Protein AF-A0A1H3GXR2-F1 (afdb_monomer)

pLDDT: mean 81.29, std 20.18, range [35.03, 98.38]

Nearest PDB structures (foldseek):
  6ww7-assembly1_B  TM=4.818E-01  e=8.232E+00  Homo sapiens
  8j0o-assembly1_B  TM=3.721E-01  e=6.915E+00  Homo sapiens
  3txn-assembly1_A  TM=3.516E-01  e=7.329E+00  Drosophila melanogaster
  7rbt-assembly1_R  TM=2.303E-01  e=3.868E+00  Homo sapiens

Organism: NCBI:txid44576

Structure (mmCIF, N/CA/C/O backbone):
data_AF-A0A1H3GXR2-F1
#
_entry.id   AF-A0A1H3GXR2-F1
#
loop_
_atom_site.group_PDB
_atom_site.id
_atom_site.type_symbol
_atom_site.label_atom_id
_atom_site.label_alt_id
_atom_site.label_comp_id
_atom_site.label_asym_id
_atom_site.label_entity_id
_atom_site.label_seq_id
_atom_site.pdbx_PDB_ins_code
_atom_site.Cartn_x
_atom_site.Cartn_y
_atom_site.Cartn_z
_atom_site.occupancy
_atom_site.B_iso_or_equiv
_atom_site.auth_seq_id
_atom_site.auth_comp_id
_atom_site.auth_asym_id
_atom_site.auth_atom_id
_atom_site.pdbx_PDB_model_num
ATOM 1 N N . MET A 1 1 ? -58.293 -27.330 5.093 1.00 52.50 1 MET A N 1
ATOM 2 C CA . MET A 1 1 ? -56.870 -27.047 5.405 1.00 52.50 1 MET A CA 1
ATOM 3 C C . MET A 1 1 ? -56.759 -26.038 6.554 1.00 52.50 1 MET A C 1
ATOM 5 O O . MET A 1 1 ? -56.389 -24.897 6.327 1.00 52.50 1 MET A O 1
ATOM 9 N N . LYS A 1 2 ? -57.129 -26.419 7.786 1.00 52.94 2 LYS A N 1
ATOM 10 C CA . LYS A 1 2 ? -57.101 -25.525 8.970 1.00 52.94 2 LYS A CA 1
ATOM 11 C C . LYS A 1 2 ? -56.504 -26.182 10.230 1.00 52.94 2 LYS A C 1
ATOM 13 O O . LYS A 1 2 ? -56.631 -25.644 11.318 1.00 52.94 2 LYS A O 1
ATOM 18 N N . THR A 1 3 ? -55.831 -27.324 10.092 1.00 55.47 3 THR A N 1
ATOM 19 C CA . THR A 1 3 ? -55.345 -28.133 11.227 1.00 55.47 3 THR A CA 1
ATOM 20 C C . THR A 1 3 ? -53.823 -28.119 11.424 1.00 55.47 3 THR A C 1
ATOM 22 O O . THR A 1 3 ? -53.361 -28.584 12.456 1.00 55.47 3 THR A O 1
ATOM 25 N N . ASN A 1 4 ? -53.039 -27.518 10.517 1.00 58.66 4 ASN A N 1
ATOM 26 C CA . ASN A 1 4 ? -51.567 -27.500 10.620 1.00 58.66 4 ASN A CA 1
ATOM 27 C C . ASN A 1 4 ? -50.973 -26.264 11.322 1.00 58.66 4 ASN A C 1
ATOM 29 O O . ASN A 1 4 ? -49.814 -26.299 11.716 1.00 58.66 4 ASN A O 1
ATOM 33 N N . TYR A 1 5 ? -51.744 -25.192 11.532 1.00 58.22 5 TYR A N 1
ATOM 34 C CA . TYR A 1 5 ? -51.247 -23.998 12.236 1.00 58.22 5 TYR A CA 1
ATOM 35 C C . TYR A 1 5 ? -51.294 -24.128 13.764 1.00 58.22 5 TYR A C 1
ATOM 37 O O . TYR A 1 5 ? -50.493 -23.506 14.452 1.00 58.22 5 TYR A O 1
ATOM 45 N N . LEU A 1 6 ? -52.185 -24.970 14.300 1.00 55.25 6 LEU A N 1
ATOM 46 C CA . LEU A 1 6 ? -52.323 -25.178 15.746 1.00 55.25 6 LEU A CA 1
ATOM 47 C C . LEU A 1 6 ? -51.1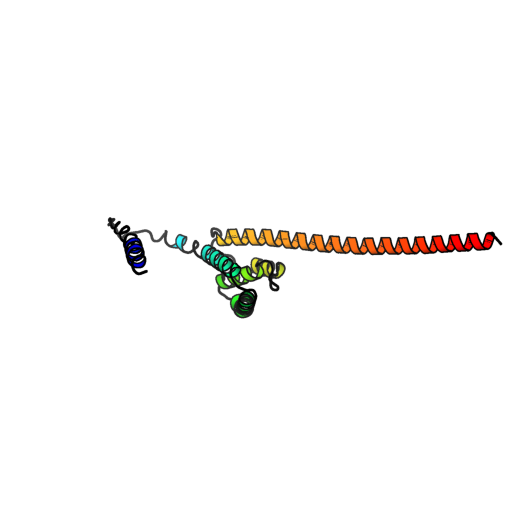64 -26.013 16.321 1.00 55.25 6 LEU A C 1
ATOM 49 O O . LEU A 1 6 ? -50.718 -25.773 17.438 1.00 55.25 6 LEU A O 1
ATOM 53 N N . LEU A 1 7 ? -50.637 -26.952 15.527 1.00 55.19 7 LEU A N 1
ATOM 54 C CA . LEU A 1 7 ? -49.514 -27.810 15.911 1.00 55.19 7 LEU A CA 1
ATOM 55 C C . LEU A 1 7 ? -48.171 -27.054 15.876 1.00 55.19 7 LEU A C 1
ATOM 57 O O . LEU A 1 7 ? -47.299 -27.311 16.700 1.00 55.19 7 LEU A O 1
ATOM 61 N N . LEU A 1 8 ? -48.035 -26.074 14.973 1.00 55.91 8 LEU A N 1
ATOM 62 C CA . LEU A 1 8 ? -46.845 -25.221 14.865 1.00 55.91 8 LEU A CA 1
ATOM 63 C C . LEU A 1 8 ? -46.776 -24.166 15.988 1.00 55.91 8 LEU A C 1
ATOM 65 O O . LEU A 1 8 ? -45.692 -23.837 16.460 1.00 55.91 8 LEU A O 1
ATOM 69 N N . LEU A 1 9 ? -47.932 -23.680 16.458 1.00 55.75 9 LEU A N 1
ATOM 70 C CA . LEU A 1 9 ? -48.036 -22.731 17.578 1.00 55.75 9 LEU A CA 1
ATOM 71 C C . LEU A 1 9 ? -47.698 -23.382 18.932 1.00 55.75 9 LEU A C 1
ATOM 73 O O . LEU A 1 9 ? -47.107 -22.738 19.794 1.00 55.75 9 LEU A O 1
ATOM 77 N N . LEU A 1 10 ? -48.012 -24.671 19.096 1.00 54.88 10 LEU A N 1
ATOM 78 C CA . LEU A 1 10 ? -47.675 -25.452 20.293 1.00 54.88 10 LEU A CA 1
ATOM 79 C C . LEU A 1 10 ? -46.177 -25.788 20.389 1.00 54.88 10 LEU A C 1
ATOM 81 O O . LEU A 1 10 ? -45.640 -25.827 21.491 1.00 54.88 10 LEU A O 1
ATOM 85 N N . LEU A 1 11 ? -45.493 -25.959 19.253 1.00 55.22 11 LEU A N 1
ATOM 86 C CA . LEU A 1 11 ? -44.053 -26.252 19.193 1.00 55.22 11 LEU A CA 1
ATOM 87 C C . LEU A 1 11 ? -43.174 -25.012 19.450 1.00 55.22 11 LEU A C 1
ATOM 89 O O . LEU A 1 11 ? -42.053 -25.142 19.935 1.00 55.22 11 LEU A O 1
ATOM 93 N N . GLY A 1 12 ? -43.693 -23.808 19.179 1.00 56.12 12 GLY A N 1
ATOM 94 C CA . GLY A 1 12 ? -43.022 -22.539 19.492 1.00 56.12 12 GLY A CA 1
ATOM 95 C C . GLY A 1 12 ? -43.132 -22.110 20.960 1.00 56.12 12 GLY A C 1
ATOM 96 O O . GLY A 1 12 ? -42.292 -21.352 21.438 1.00 56.12 12 GLY A O 1
ATOM 97 N N . LEU A 1 13 ? -44.131 -22.608 21.699 1.00 51.84 13 LEU A N 1
ATOM 98 C CA . LEU A 1 13 ? -44.396 -22.179 23.078 1.00 51.84 13 LEU A CA 1
ATOM 99 C C . LEU A 1 13 ? -43.638 -22.998 24.142 1.00 51.84 13 LEU A C 1
ATOM 101 O O . LEU A 1 13 ? -43.545 -22.578 25.292 1.00 51.84 13 LEU A O 1
ATOM 105 N N . THR A 1 14 ? -43.063 -24.148 23.776 1.00 54.19 14 THR A N 1
ATOM 106 C CA . THR A 1 14 ? -42.334 -25.034 24.704 1.00 54.19 14 THR A CA 1
ATOM 107 C C . THR A 1 14 ? -40.822 -24.790 24.761 1.00 54.19 14 THR A C 1
ATOM 109 O O . THR A 1 14 ? -40.154 -25.390 25.596 1.00 54.19 14 THR A O 1
ATOM 112 N N . PHE A 1 15 ? -40.261 -23.903 23.929 1.00 48.81 15 PHE A N 1
ATOM 113 C CA . PHE A 1 15 ? -38.820 -23.593 23.940 1.00 48.81 15 PHE A CA 1
ATOM 114 C C . PHE A 1 15 ? -38.444 -22.408 24.859 1.00 48.81 15 PHE A C 1
ATOM 116 O O . PHE A 1 15 ? -37.269 -22.101 25.019 1.00 48.81 15 PHE A O 1
ATOM 123 N N . PHE A 1 16 ? -39.419 -21.753 25.506 1.00 51.81 16 PHE A N 1
ATOM 124 C CA . PHE A 1 16 ? -39.206 -20.510 26.269 1.00 51.81 16 PHE A CA 1
ATOM 125 C C . PHE A 1 16 ? -39.188 -20.667 27.808 1.00 51.81 16 PHE A C 1
ATOM 127 O O . PHE A 1 16 ? -39.247 -19.667 28.516 1.00 51.81 16 PHE A O 1
ATOM 134 N N . ILE A 1 17 ? -39.115 -21.889 28.363 1.00 55.25 17 ILE A N 1
ATOM 135 C CA . ILE A 1 17 ? -39.257 -22.129 29.827 1.00 55.25 17 ILE A CA 1
ATOM 136 C C . ILE A 1 17 ? -37.995 -22.733 30.481 1.00 55.25 17 ILE A C 1
ATOM 138 O O . ILE A 1 17 ? -38.047 -23.290 31.570 1.00 55.25 17 ILE A O 1
ATOM 142 N N . LEU A 1 18 ? -36.813 -22.610 29.879 1.00 53.84 18 LEU A N 1
ATOM 143 C CA . LEU A 1 18 ? -35.580 -23.097 30.513 1.00 53.84 18 LEU A CA 1
ATOM 144 C C . LEU A 1 18 ? -34.457 -22.074 30.415 1.00 53.84 18 LEU A C 1
ATOM 146 O O . LEU A 1 18 ? -33.547 -22.269 29.629 1.00 53.84 18 LEU A O 1
ATOM 150 N N . LEU A 1 19 ? -34.521 -21.000 31.211 1.00 55.75 19 LEU A N 1
ATOM 151 C CA . LEU A 1 19 ? -33.337 -20.316 31.767 1.00 55.75 19 LEU A CA 1
ATOM 152 C C . LEU A 1 19 ? -33.753 -19.245 32.799 1.00 55.75 19 LEU A C 1
ATOM 154 O O . LEU A 1 19 ? -33.481 -18.056 32.670 1.00 55.75 19 LEU A O 1
ATOM 158 N N . THR A 1 20 ? -34.424 -19.685 33.865 1.00 53.94 20 THR A N 1
ATOM 159 C CA . THR A 1 20 ? -34.530 -18.933 35.124 1.00 53.94 20 THR A CA 1
ATOM 160 C C . THR A 1 20 ? -33.678 -19.624 36.180 1.00 53.94 20 THR A C 1
ATOM 162 O O . THR A 1 20 ? -34.022 -20.720 36.614 1.00 53.94 20 THR A O 1
ATOM 165 N N . GLY A 1 21 ? -32.606 -18.960 36.617 1.00 40.16 21 GLY A N 1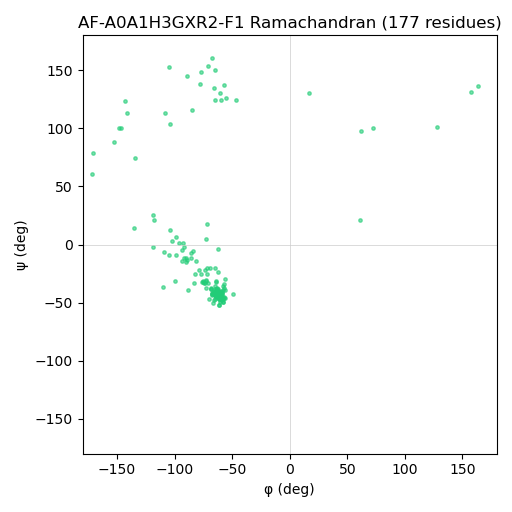
ATOM 166 C CA . GLY A 1 21 ? -31.968 -19.235 37.904 1.00 40.16 21 GLY A CA 1
ATOM 167 C C . GLY A 1 21 ? -30.464 -19.493 37.855 1.00 40.16 21 GLY A C 1
ATOM 168 O O . GLY A 1 21 ? -30.035 -20.611 37.614 1.00 40.16 21 GLY A O 1
ATOM 169 N N . CYS A 1 22 ? -29.685 -18.471 38.214 1.00 51.47 22 CYS A N 1
ATOM 170 C CA . CYS A 1 22 ? -28.612 -18.601 39.201 1.00 51.47 22 CYS A CA 1
ATOM 171 C C . CYS A 1 22 ? -28.413 -17.231 39.860 1.00 51.47 22 CYS A C 1
ATOM 173 O O . CYS A 1 22 ? -27.639 -16.399 39.400 1.00 51.47 22 CYS A O 1
ATOM 175 N N . VAL A 1 23 ? -29.169 -16.987 40.931 1.00 47.78 23 VAL A N 1
ATOM 176 C CA . VAL A 1 23 ? -28.865 -15.940 41.909 1.00 47.78 23 VAL A CA 1
ATOM 177 C C . VAL A 1 23 ? -28.308 -16.678 43.121 1.00 47.78 23 VAL A C 1
ATOM 179 O O . VAL A 1 23 ? -29.068 -17.326 43.839 1.00 47.78 23 VAL A O 1
ATOM 182 N N . HIS A 1 24 ? -26.991 -16.647 43.336 1.00 56.88 24 HIS A N 1
ATOM 183 C CA . HIS A 1 24 ? -26.417 -17.116 44.597 1.00 56.88 24 HIS A CA 1
ATOM 184 C C . HIS A 1 24 ? -25.141 -16.352 44.982 1.00 56.88 24 HIS A C 1
ATOM 186 O O . HIS A 1 24 ? -24.064 -16.576 44.446 1.00 56.88 24 HIS A O 1
ATOM 192 N N . MET A 1 25 ? -25.369 -15.415 45.905 1.00 38.69 25 MET A N 1
ATOM 193 C CA . MET A 1 25 ? -24.525 -14.784 46.929 1.00 38.69 25 MET A CA 1
ATOM 194 C C . MET A 1 25 ? -22.992 -14.874 46.859 1.00 38.69 25 MET A C 1
ATOM 196 O O . MET A 1 25 ? -22.403 -15.939 47.006 1.00 38.69 25 MET A O 1
ATOM 200 N N . GLN A 1 26 ? -22.374 -13.698 46.999 1.00 46.66 26 GLN A N 1
ATOM 201 C CA . GLN A 1 26 ? -21.311 -13.486 47.985 1.00 46.66 26 GLN A CA 1
ATOM 202 C C . GLN A 1 26 ? -21.417 -12.068 48.570 1.00 46.66 26 GLN A C 1
ATOM 204 O O . GLN A 1 26 ? -21.396 -11.098 47.815 1.00 46.66 26 GLN A O 1
ATOM 209 N N . PRO A 1 27 ? -21.534 -11.902 49.898 1.00 50.06 27 PRO A N 1
ATOM 210 C CA . PRO A 1 27 ? -21.139 -10.669 50.554 1.00 50.06 27 PRO A CA 1
ATOM 211 C C . PRO A 1 27 ? -19.660 -10.781 50.942 1.00 50.06 27 PRO A C 1
ATOM 213 O O . PRO A 1 27 ? -19.230 -11.860 51.351 1.00 50.06 27 PRO A O 1
ATOM 216 N N . LYS A 1 28 ? -18.910 -9.671 50.885 1.00 36.78 28 LYS A N 1
ATOM 217 C CA . LYS A 1 28 ? -18.112 -9.134 52.009 1.00 36.78 28 LYS A CA 1
ATOM 218 C C . LYS A 1 28 ? -17.056 -8.117 51.537 1.00 36.78 28 LYS A C 1
ATOM 220 O O . LYS A 1 28 ? -16.332 -8.341 50.578 1.00 36.78 28 LYS A O 1
ATOM 225 N N . THR A 1 29 ? -16.996 -7.044 52.332 1.00 37.19 29 THR A N 1
ATOM 226 C CA . THR A 1 29 ? -15.904 -6.081 52.578 1.00 37.19 29 THR A CA 1
ATOM 227 C C . THR A 1 29 ? -15.524 -5.060 51.506 1.00 37.19 29 THR A C 1
ATOM 229 O O . THR A 1 29 ? -14.698 -5.303 50.639 1.00 37.19 29 THR A O 1
ATOM 232 N N . LEU A 1 30 ? -16.032 -3.840 51.723 1.00 49.97 30 LEU A N 1
ATOM 233 C CA . LEU A 1 30 ? -15.246 -2.608 51.633 1.00 49.97 30 LEU A CA 1
ATOM 234 C C . LEU A 1 30 ? -13.917 -2.796 52.384 1.00 49.97 30 LEU A C 1
ATOM 236 O O . LEU A 1 30 ? -13.964 -3.164 53.560 1.00 49.97 30 LEU A O 1
ATOM 240 N N . THR A 1 31 ? -12.785 -2.569 51.712 1.00 42.88 31 THR A N 1
ATOM 241 C CA . THR A 1 31 ? -11.569 -1.819 52.122 1.00 42.88 31 THR A CA 1
ATOM 242 C C . THR A 1 31 ? -10.381 -2.310 51.278 1.00 42.88 31 THR A C 1
ATOM 244 O O . THR A 1 31 ? -10.170 -3.511 51.178 1.00 42.88 31 THR A O 1
ATOM 247 N N . GLU A 1 32 ? -9.627 -1.364 50.706 1.00 46.09 32 GLU A N 1
ATOM 248 C CA . GLU A 1 32 ? -8.284 -1.522 50.114 1.00 46.09 32 GLU A CA 1
ATOM 249 C C . GLU A 1 32 ? -8.114 -2.458 48.904 1.00 46.09 32 GLU A C 1
ATOM 251 O O . GLU A 1 32 ? -7.875 -3.650 49.041 1.00 46.09 32 GLU A O 1
ATOM 256 N N . SER A 1 33 ? -8.102 -1.867 47.703 1.00 35.03 33 SER A N 1
ATOM 257 C CA . SER A 1 33 ? -7.102 -2.164 46.661 1.00 35.03 33 SER A CA 1
ATOM 258 C C . SER A 1 33 ? -7.245 -1.149 45.521 1.00 35.03 33 SER A C 1
ATOM 260 O O . SER A 1 33 ? -7.806 -1.424 44.465 1.00 35.03 33 SER A O 1
ATOM 262 N N . GLU A 1 34 ? -6.705 0.050 45.735 1.00 42.69 34 GLU A N 1
ATOM 263 C CA . GLU A 1 34 ? -6.555 1.120 44.732 1.00 42.69 34 GLU A CA 1
ATOM 264 C C . GLU A 1 34 ? -5.470 0.817 43.671 1.00 42.69 34 GLU A C 1
ATOM 266 O O . GLU A 1 34 ? -5.014 1.705 42.961 1.00 42.69 34 GLU A O 1
ATOM 271 N N . THR A 1 35 ? -5.044 -0.441 43.526 1.00 41.25 35 THR A N 1
ATOM 272 C CA . THR A 1 35 ? -3.919 -0.834 42.658 1.00 41.25 35 THR A CA 1
ATOM 273 C C . THR A 1 35 ? -4.278 -1.800 41.527 1.00 41.25 35 THR A C 1
ATOM 275 O O . THR A 1 35 ? -3.419 -2.093 40.705 1.00 41.25 35 THR A O 1
ATOM 278 N N . LEU A 1 36 ? -5.533 -2.254 41.412 1.00 37.41 36 LEU A N 1
ATOM 279 C CA . LEU A 1 36 ? -5.985 -3.119 40.302 1.00 37.41 36 LEU A CA 1
ATOM 280 C C . LEU A 1 36 ? -6.833 -2.392 39.245 1.00 37.41 36 LEU A C 1
ATOM 282 O O . LEU A 1 36 ? -7.092 -2.944 38.179 1.00 37.41 36 LEU A O 1
ATOM 286 N N . ALA A 1 37 ? -7.228 -1.141 39.493 1.00 40.03 37 ALA A N 1
ATOM 287 C CA . ALA A 1 37 ? -8.046 -0.370 38.556 1.00 40.03 37 ALA A CA 1
ATOM 288 C C . ALA A 1 37 ? -7.279 0.084 37.295 1.00 40.03 37 ALA A C 1
ATOM 290 O O . ALA A 1 37 ? -7.900 0.347 36.270 1.00 40.03 37 ALA A O 1
ATOM 291 N N . ASN A 1 38 ? -5.941 0.118 37.332 1.00 40.72 38 ASN A N 1
ATOM 292 C CA . ASN A 1 38 ? -5.129 0.596 36.205 1.00 40.72 38 ASN A CA 1
ATOM 293 C C . ASN A 1 38 ? -4.812 -0.462 35.135 1.00 40.72 38 ASN A C 1
ATOM 295 O O . ASN A 1 38 ? -4.291 -0.109 34.084 1.00 40.72 38 ASN A O 1
ATOM 299 N N . GLN A 1 39 ? -5.139 -1.741 35.350 1.00 43.78 39 GLN A N 1
ATOM 300 C CA . GLN A 1 39 ? -4.890 -2.800 34.356 1.00 43.78 39 GLN A CA 1
ATOM 301 C C . GLN A 1 39 ? -6.108 -3.166 33.506 1.00 43.78 39 GLN A C 1
ATOM 303 O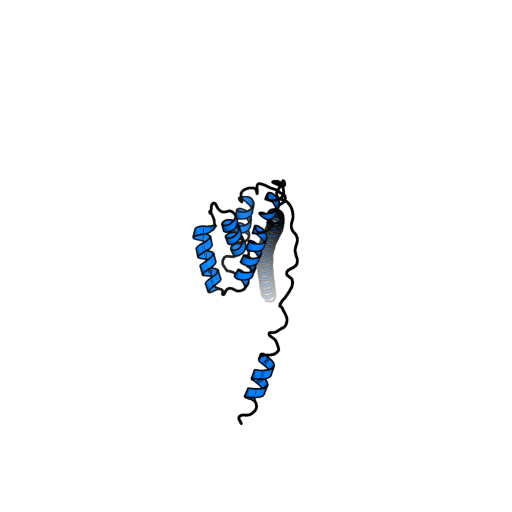 O . GLN A 1 39 ? -5.966 -3.882 32.518 1.00 43.78 39 GLN A O 1
ATOM 308 N N . GLN A 1 40 ? -7.293 -2.656 33.840 1.00 45.97 40 GLN A N 1
ATOM 309 C CA . GLN A 1 40 ? -8.517 -2.969 33.101 1.00 45.97 40 GLN A CA 1
ATOM 310 C C . GLN A 1 40 ? -8.789 -1.995 31.943 1.00 45.97 40 GLN A C 1
ATOM 312 O O . GLN A 1 40 ? -9.573 -2.317 31.057 1.00 45.97 40 GLN A O 1
ATOM 317 N N . VAL A 1 41 ? -8.113 -0.840 31.919 1.00 45.59 41 VAL A N 1
ATOM 318 C CA . VAL A 1 41 ? -8.295 0.203 30.893 1.00 45.59 41 VAL A CA 1
ATOM 319 C C . VAL A 1 41 ? -7.614 -0.172 29.566 1.00 45.59 41 VAL A C 1
ATOM 321 O O . VAL A 1 41 ? -8.151 0.108 28.505 1.00 45.59 41 VAL A O 1
ATOM 324 N N . SER A 1 42 ? -6.492 -0.901 29.589 1.00 53.44 42 SER A N 1
ATOM 325 C CA . SER A 1 42 ? -5.701 -1.188 28.375 1.00 53.44 42 SER A CA 1
ATOM 326 C C . SER A 1 42 ? -6.166 -2.407 27.565 1.00 53.44 42 SER A C 1
ATOM 328 O O . SER A 1 42 ? -5.673 -2.640 26.461 1.00 53.44 42 SER A O 1
ATOM 330 N N . GLN A 1 43 ? -7.063 -3.237 28.111 1.00 53.16 43 GLN A N 1
ATOM 331 C CA . GLN A 1 43 ? -7.533 -4.451 27.431 1.00 53.16 43 GLN A CA 1
ATOM 332 C C . GLN A 1 43 ? -8.645 -4.159 26.403 1.00 53.16 43 GLN A C 1
ATOM 334 O O . GLN A 1 43 ? -8.919 -5.009 25.556 1.00 53.16 43 GLN A O 1
ATOM 339 N N . ASP A 1 44 ? -9.241 -2.962 26.442 1.00 71.56 44 ASP A N 1
ATOM 340 C CA . ASP A 1 44 ? -10.377 -2.579 25.594 1.00 71.56 44 ASP A CA 1
ATOM 341 C C . ASP A 1 44 ? -9.947 -1.983 24.237 1.00 71.56 44 ASP A C 1
ATOM 343 O O . ASP A 1 44 ? -10.487 -2.359 23.198 1.00 71.56 44 ASP A O 1
ATOM 347 N N . ASP A 1 45 ? -8.889 -1.164 24.199 1.00 82.38 45 ASP A N 1
ATOM 348 C CA . ASP A 1 45 ? -8.510 -0.395 22.998 1.00 82.38 45 ASP A CA 1
ATOM 349 C C . ASP A 1 45 ? -8.193 -1.259 21.767 1.00 82.38 45 ASP A C 1
ATOM 351 O O . ASP A 1 45 ? -8.654 -0.985 20.654 1.00 82.38 45 ASP A O 1
ATOM 355 N N . LEU A 1 46 ? -7.414 -2.335 21.946 1.00 88.50 46 LEU A N 1
ATOM 356 C CA . LEU A 1 46 ? -7.100 -3.253 20.845 1.00 88.50 46 LEU A CA 1
ATOM 357 C C . LEU A 1 46 ? -8.347 -4.028 20.404 1.00 88.50 46 LEU A C 1
ATOM 359 O O . LEU A 1 46 ? -8.524 -4.284 19.215 1.00 88.50 46 LEU A O 1
ATOM 363 N N . ASN A 1 47 ? -9.209 -4.408 21.346 1.00 90.44 47 ASN A N 1
ATOM 364 C CA . ASN A 1 47 ? -10.421 -5.156 21.043 1.00 90.44 47 ASN A CA 1
ATOM 365 C C . ASN A 1 47 ? -11.410 -4.297 20.242 1.00 90.44 47 ASN A C 1
ATOM 367 O O . ASN A 1 47 ? -11.945 -4.771 19.239 1.00 90.44 47 ASN A O 1
ATOM 371 N N . GLU A 1 48 ? -11.592 -3.026 20.614 1.00 90.69 48 GLU A N 1
ATOM 372 C CA . GLU A 1 48 ? -12.379 -2.074 19.825 1.00 90.69 48 GLU A CA 1
ATOM 373 C C . GLU A 1 48 ? -11.780 -1.896 18.425 1.00 90.69 48 GLU A C 1
ATOM 375 O O . GLU A 1 48 ? -12.507 -1.936 17.432 1.00 90.69 48 GLU A O 1
ATOM 380 N N . LEU A 1 49 ? -10.453 -1.780 18.312 1.00 92.44 49 LEU A N 1
ATOM 381 C CA . LEU A 1 49 ? -9.788 -1.643 17.016 1.00 92.44 49 LEU A CA 1
ATOM 382 C C . LEU A 1 49 ? -9.989 -2.874 16.120 1.00 92.44 49 LEU A C 1
ATOM 384 O O . LEU A 1 49 ? -10.237 -2.738 14.920 1.00 92.44 49 LEU A O 1
ATOM 388 N N . MET A 1 50 ? -9.919 -4.080 16.690 1.00 93.88 50 MET A N 1
ATOM 389 C CA . MET A 1 50 ? -10.167 -5.320 15.951 1.00 93.88 50 MET A CA 1
ATOM 390 C C . MET A 1 50 ? -11.636 -5.451 15.537 1.00 93.88 50 MET A C 1
ATOM 392 O O . MET A 1 50 ? -11.918 -5.872 14.414 1.00 93.88 50 MET A O 1
ATOM 396 N N . GLN A 1 51 ? -12.578 -5.047 16.394 1.00 94.94 51 GLN A N 1
ATOM 397 C CA . GLN A 1 51 ? -13.999 -4.985 16.040 1.00 94.94 51 GLN A CA 1
ATOM 398 C C . GLN A 1 51 ? -14.248 -3.971 14.923 1.00 94.94 51 GLN A C 1
ATOM 400 O O . GLN A 1 51 ? -14.957 -4.274 13.965 1.00 94.94 51 GLN A O 1
ATOM 405 N N . TYR A 1 52 ? -13.619 -2.799 14.999 1.00 95.56 52 TYR A N 1
ATOM 406 C CA . TYR A 1 52 ? -13.682 -1.785 13.956 1.00 95.56 52 TYR A CA 1
ATOM 407 C C . TYR A 1 52 ? -13.178 -2.332 12.617 1.00 95.56 52 TYR A C 1
ATOM 409 O O . TYR A 1 52 ? -13.890 -2.265 11.615 1.00 95.56 52 TYR A O 1
ATOM 417 N N . TYR A 1 53 ? -12.002 -2.967 12.603 1.00 95.69 53 TYR A N 1
ATOM 418 C CA . TYR A 1 53 ? -11.465 -3.596 11.397 1.00 95.69 53 TYR A CA 1
ATOM 419 C C . TYR A 1 53 ? -12.397 -4.684 10.844 1.00 95.69 53 TYR A C 1
ATOM 421 O O . TYR A 1 53 ? -12.625 -4.755 9.637 1.00 95.69 53 TYR A O 1
ATOM 429 N N . HIS A 1 54 ? -12.997 -5.497 11.717 1.00 95.94 54 HIS A N 1
ATOM 430 C CA . HIS A 1 54 ? -13.983 -6.494 11.311 1.00 95.94 54 HIS A CA 1
ATOM 431 C C . HIS A 1 54 ? -15.224 -5.865 10.655 1.00 95.94 54 HIS A C 1
ATOM 433 O O . HIS A 1 54 ? -15.697 -6.366 9.636 1.00 95.94 54 HIS A O 1
ATOM 439 N N . LEU A 1 55 ? -15.731 -4.749 11.189 1.00 97.12 55 LEU A N 1
ATOM 440 C CA . LEU A 1 55 ? -16.855 -4.017 10.599 1.00 97.12 55 LEU A CA 1
ATOM 441 C C . LEU A 1 55 ? -16.500 -3.428 9.231 1.00 97.12 55 LEU A C 1
ATOM 443 O O . LEU A 1 55 ? -17.323 -3.476 8.316 1.00 97.12 55 LEU A O 1
ATOM 447 N N . LEU A 1 56 ? -15.277 -2.920 9.058 1.00 97.12 56 LEU A N 1
ATOM 448 C CA . LEU A 1 56 ? -14.811 -2.413 7.767 1.00 97.12 56 LEU A CA 1
ATOM 449 C C . LEU A 1 56 ? -14.874 -3.481 6.669 1.00 97.12 56 LEU A C 1
ATOM 451 O O . LEU A 1 56 ? -15.279 -3.188 5.548 1.00 97.12 56 LEU A O 1
ATOM 455 N N . GLN A 1 57 ? -14.536 -4.731 6.990 1.00 95.62 57 GLN A N 1
ATOM 456 C CA . GLN A 1 57 ? -14.573 -5.834 6.024 1.00 95.62 57 GLN A CA 1
ATOM 457 C C . GLN A 1 57 ? -15.984 -6.163 5.513 1.00 95.62 57 GLN A C 1
ATOM 459 O O . GLN A 1 57 ? -16.121 -6.793 4.466 1.00 95.62 57 GLN A O 1
ATOM 464 N N . GLN A 1 58 ? -17.026 -5.755 6.239 1.00 96.38 58 GLN A N 1
ATOM 465 C CA . GLN A 1 58 ? -18.423 -6.010 5.877 1.00 96.38 58 GLN A CA 1
ATOM 466 C C . GLN A 1 58 ? -19.041 -4.882 5.042 1.00 96.38 58 GLN A C 1
ATOM 468 O O . GLN A 1 58 ? -20.135 -5.046 4.503 1.00 96.38 58 GLN A O 1
ATOM 473 N N . LYS A 1 59 ? -18.362 -3.736 4.937 1.00 97.00 59 LYS A N 1
ATOM 474 C CA . LYS A 1 59 ? -18.862 -2.560 4.225 1.00 97.00 59 LYS A CA 1
ATOM 475 C C . LYS A 1 59 ? -18.723 -2.715 2.717 1.00 97.00 59 LYS A C 1
ATOM 477 O O . LYS A 1 59 ? -17.781 -3.313 2.198 1.00 97.00 59 LYS A O 1
ATOM 482 N N . SER A 1 60 ? -19.654 -2.106 1.995 1.00 97.00 60 SER A N 1
ATOM 483 C CA . SER A 1 60 ? -19.543 -1.935 0.551 1.00 97.00 60 SER A CA 1
ATOM 484 C C . SER A 1 60 ? -18.412 -0.966 0.192 1.00 97.00 60 SER A C 1
ATOM 486 O O . SER A 1 60 ? -17.992 -0.127 0.990 1.00 97.00 60 SER A O 1
ATOM 488 N N . ALA A 1 61 ? -17.948 -1.022 -1.059 1.00 95.81 61 ALA A N 1
ATOM 489 C CA . ALA A 1 61 ? -16.914 -0.113 -1.552 1.00 95.81 61 ALA A CA 1
ATOM 490 C C . ALA A 1 61 ? -17.304 1.373 -1.420 1.00 95.81 61 ALA A C 1
ATOM 492 O O . ALA A 1 61 ? -16.443 2.212 -1.163 1.00 95.81 61 ALA A O 1
ATOM 493 N N . LEU A 1 62 ? -18.596 1.697 -1.573 1.00 96.56 62 LEU A N 1
ATOM 494 C CA . LEU A 1 62 ? -19.097 3.059 -1.403 1.00 96.56 62 LEU A CA 1
ATOM 495 C C . LEU A 1 62 ? -18.975 3.499 0.059 1.00 96.56 62 LEU A C 1
ATOM 497 O O . LEU A 1 62 ? -18.409 4.553 0.326 1.00 96.56 62 LEU A O 1
ATOM 501 N N . GLU A 1 63 ? -19.456 2.688 1.000 1.00 97.75 63 GLU A N 1
ATOM 502 C CA . GLU A 1 63 ? -19.370 2.981 2.437 1.00 97.75 63 GLU A CA 1
ATOM 503 C C . GLU A 1 63 ? -17.919 3.118 2.904 1.00 97.75 63 GLU A C 1
ATOM 505 O O . GLU A 1 63 ? -17.599 4.051 3.635 1.00 97.75 63 GLU A O 1
ATOM 510 N N . LEU A 1 64 ? -17.028 2.248 2.418 1.00 98.06 64 LEU A N 1
ATOM 511 C CA . LEU A 1 64 ? -15.594 2.335 2.688 1.00 98.06 64 LEU A CA 1
ATOM 512 C C . LEU A 1 64 ? -14.979 3.637 2.169 1.00 98.06 64 LEU A C 1
ATOM 514 O O . LEU A 1 64 ? -14.172 4.250 2.862 1.00 98.06 64 LEU A O 1
ATOM 518 N N . ALA A 1 65 ? -15.360 4.085 0.971 1.00 97.06 65 ALA A N 1
ATOM 519 C CA . ALA A 1 65 ? -14.879 5.353 0.430 1.00 97.06 65 ALA A CA 1
ATOM 520 C C . ALA A 1 65 ? -15.375 6.553 1.254 1.00 97.06 65 ALA A C 1
ATOM 522 O O . ALA A 1 65 ? -14.606 7.476 1.519 1.00 97.06 65 ALA A O 1
ATOM 523 N N . TRP A 1 66 ? -16.640 6.539 1.687 1.00 97.38 66 TRP A N 1
ATOM 524 C CA . TRP A 1 66 ? -17.190 7.565 2.578 1.00 97.38 66 TRP A CA 1
ATOM 525 C C . TRP A 1 66 ? -16.444 7.624 3.909 1.00 97.38 66 TRP A C 1
ATOM 527 O O . TRP A 1 66 ? -16.046 8.703 4.345 1.00 97.38 66 TRP A O 1
ATOM 537 N N . GLU A 1 67 ? -16.218 6.470 4.526 1.00 97.44 67 GLU A N 1
ATOM 538 C CA . GLU A 1 67 ? -15.532 6.371 5.808 1.00 97.44 67 GLU A CA 1
ATOM 539 C C . GLU A 1 67 ? -14.063 6.778 5.717 1.00 97.44 67 GLU A C 1
ATOM 541 O O . GLU A 1 67 ? -13.586 7.532 6.561 1.00 97.44 67 GLU A O 1
ATOM 546 N N . TYR A 1 68 ? -13.374 6.380 4.645 1.00 97.69 68 TYR A N 1
ATOM 547 C CA . TYR A 1 68 ? -12.026 6.860 4.361 1.00 97.69 68 TYR A CA 1
ATOM 548 C C . TYR A 1 68 ? -11.976 8.382 4.218 1.00 97.69 68 TYR A C 1
ATOM 550 O O . TYR A 1 68 ? -11.125 9.023 4.830 1.00 97.69 68 TYR A O 1
ATOM 558 N N . ASN A 1 69 ? -12.884 8.978 3.441 1.00 97.19 69 ASN A N 1
ATOM 559 C CA . ASN A 1 69 ? -12.901 10.428 3.245 1.00 97.19 69 ASN A CA 1
ATOM 560 C C . ASN A 1 69 ? -13.146 11.170 4.563 1.00 97.19 69 ASN A C 1
ATOM 562 O O . ASN A 1 69 ? -12.460 12.149 4.848 1.00 97.19 69 ASN A O 1
ATOM 566 N N . TYR A 1 70 ? -14.074 10.674 5.383 1.00 97.00 70 TYR A N 1
ATOM 567 C CA . TYR A 1 70 ? -14.329 11.213 6.715 1.00 97.00 70 TYR A CA 1
ATOM 568 C C . TYR A 1 70 ? -13.086 11.104 7.612 1.00 97.00 70 TYR A C 1
ATOM 570 O O . TYR A 1 70 ? -12.611 12.107 8.145 1.00 97.00 70 TYR A O 1
ATOM 578 N N . ALA A 1 71 ? -12.499 9.912 7.720 1.00 96.44 71 ALA A N 1
ATOM 579 C CA . ALA A 1 71 ? -11.325 9.671 8.551 1.00 96.44 71 ALA A CA 1
ATOM 580 C C . ALA A 1 71 ? -10.096 10.471 8.083 1.00 96.44 71 ALA A C 1
ATOM 582 O O . ALA A 1 71 ? -9.352 11.011 8.897 1.00 96.44 71 ALA A O 1
ATOM 583 N N . ASN A 1 72 ? -9.896 10.632 6.776 1.00 95.81 72 ASN A N 1
ATOM 584 C CA . ASN A 1 72 ? -8.796 11.431 6.241 1.00 95.81 72 ASN A CA 1
ATOM 585 C C . ASN A 1 72 ? -8.921 12.921 6.614 1.00 95.81 72 ASN A C 1
ATOM 587 O O . ASN A 1 72 ? -7.908 13.592 6.805 1.00 95.81 72 ASN A O 1
ATOM 591 N N . SER A 1 73 ? -10.148 13.438 6.733 1.00 94.88 73 SER A N 1
ATOM 592 C CA . SER A 1 73 ? -10.404 14.822 7.145 1.00 94.88 73 SER A CA 1
ATOM 593 C C . SER A 1 73 ? -10.383 15.030 8.660 1.00 94.88 73 SER A C 1
ATOM 595 O O . SER A 1 73 ? -9.974 16.101 9.102 1.00 94.88 73 SER A O 1
ATOM 597 N N . HIS A 1 74 ? -10.813 14.039 9.445 1.00 94.31 74 HIS A N 1
ATOM 598 C CA . HIS A 1 74 ? -11.032 14.199 10.887 1.00 94.31 74 HIS A CA 1
ATOM 599 C C . HIS A 1 74 ? -10.018 13.456 11.764 1.00 94.31 74 HIS A C 1
ATOM 601 O O . HIS A 1 74 ? -9.612 13.979 12.795 1.00 94.31 74 HIS A O 1
ATOM 607 N N . TYR A 1 75 ? -9.570 12.272 11.352 1.00 93.62 75 TYR A N 1
ATOM 608 C CA . TYR A 1 75 ? -8.794 11.362 12.199 1.00 93.62 75 TYR A CA 1
ATOM 609 C C . TYR A 1 75 ? -7.291 11.416 11.947 1.00 93.62 75 TYR A C 1
ATOM 611 O O . TYR A 1 75 ? -6.507 11.246 12.877 1.00 93.62 75 TYR A O 1
ATOM 619 N N . LYS A 1 76 ? -6.874 11.689 10.703 1.00 88.81 76 LYS A N 1
ATOM 620 C CA . LYS A 1 76 ? -5.463 11.636 10.283 1.00 88.81 76 LYS A CA 1
ATOM 621 C C . LYS A 1 76 ? -4.506 12.394 11.213 1.00 88.81 76 LYS A C 1
ATOM 623 O O . LYS A 1 76 ? -3.428 11.894 11.501 1.00 88.81 76 LYS A O 1
ATOM 628 N N . ASN A 1 77 ? -4.904 13.586 11.657 1.00 88.75 77 ASN A N 1
ATOM 629 C CA . ASN A 1 77 ? -4.113 14.450 12.541 1.00 88.75 77 ASN A CA 1
ATOM 630 C C . ASN A 1 77 ? -4.831 14.702 13.877 1.00 88.75 77 ASN A C 1
ATOM 632 O O . ASN A 1 77 ? -4.651 15.761 14.481 1.00 88.75 77 ASN A O 1
ATOM 636 N N . SER A 1 78 ? -5.712 13.789 14.292 1.00 89.19 78 SER A N 1
ATOM 637 C CA . SER A 1 78 ? -6.450 13.948 15.542 1.00 89.19 78 SER A CA 1
ATOM 638 C C . SER A 1 78 ? -5.509 13.914 16.743 1.00 89.19 78 SER A C 1
ATOM 640 O O . SER A 1 78 ? -4.485 13.235 16.722 1.00 89.19 78 SER A O 1
ATOM 642 N N . ALA A 1 79 ? -5.868 14.619 17.815 1.00 87.56 79 ALA A N 1
ATOM 643 C CA . ALA A 1 79 ? -5.196 14.470 19.104 1.00 87.56 79 ALA A CA 1
ATOM 644 C C . ALA A 1 79 ? -5.489 13.101 19.748 1.00 87.56 79 ALA A C 1
ATOM 646 O O . ALA A 1 79 ? -4.733 12.646 20.605 1.00 87.56 79 ALA A O 1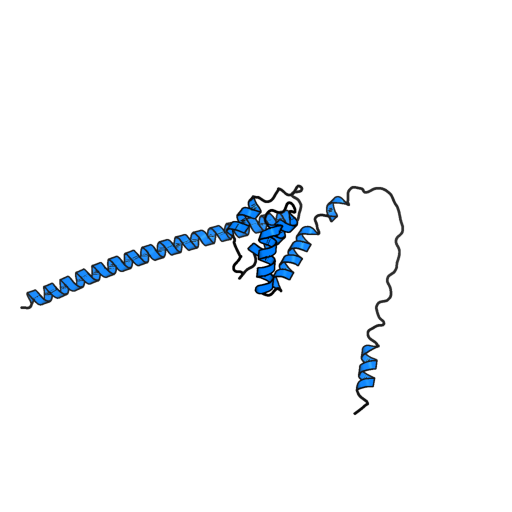
ATOM 647 N N . GLU A 1 80 ? -6.571 12.439 19.333 1.00 87.69 80 GLU A N 1
ATOM 648 C CA . GLU A 1 80 ? -6.973 11.137 19.847 1.00 87.69 80 GLU A CA 1
ATOM 649 C C . GLU A 1 80 ? -6.243 10.009 19.109 1.00 87.69 80 GLU A C 1
ATOM 651 O O . GLU A 1 80 ? -6.441 9.765 17.916 1.00 87.69 80 GLU A O 1
ATOM 656 N N . ILE A 1 81 ? -5.412 9.271 19.849 1.00 87.00 81 ILE A N 1
ATOM 657 C CA . ILE A 1 81 ? -4.638 8.133 19.330 1.00 87.00 81 ILE A CA 1
ATOM 658 C C . ILE A 1 81 ? -5.558 7.064 18.720 1.00 87.00 81 ILE A C 1
ATOM 660 O O . ILE A 1 81 ? -5.226 6.452 17.708 1.00 87.00 81 ILE A O 1
ATOM 664 N N . GLN A 1 82 ? -6.739 6.846 19.299 1.00 88.69 82 GLN A N 1
ATOM 665 C CA . GLN A 1 82 ? -7.679 5.847 18.799 1.00 88.69 82 GLN A CA 1
ATOM 666 C C . GLN A 1 82 ? -8.213 6.190 17.400 1.00 88.69 82 GLN A C 1
ATOM 668 O O . GLN A 1 82 ? -8.326 5.311 16.545 1.00 88.69 82 GLN A O 1
ATOM 673 N N . GLU A 1 83 ? -8.499 7.465 17.136 1.00 92.19 83 GLU A N 1
ATOM 674 C CA . GLU A 1 83 ? -8.910 7.935 15.812 1.00 92.19 83 GLU A CA 1
ATOM 675 C C . GLU A 1 83 ? -7.784 7.741 14.791 1.00 92.19 83 GLU A C 1
ATOM 677 O O . GLU A 1 83 ? -8.015 7.231 13.692 1.00 92.19 83 GLU A O 1
ATOM 682 N N . GLN A 1 84 ? -6.546 8.041 15.188 1.00 92.38 84 GLN A N 1
ATOM 683 C CA . GLN A 1 84 ? -5.362 7.764 14.380 1.00 92.38 84 GLN A CA 1
ATOM 684 C C . GLN A 1 84 ? -5.255 6.267 14.023 1.00 92.38 84 GLN A C 1
ATOM 686 O O . GLN A 1 84 ? -5.082 5.925 12.852 1.00 92.38 84 GLN A O 1
ATOM 691 N N . TYR A 1 85 ? -5.455 5.355 14.981 1.00 92.44 85 TYR A N 1
ATOM 692 C CA . TYR A 1 85 ? -5.479 3.914 14.698 1.00 92.44 85 TYR A CA 1
ATOM 693 C C . TYR A 1 85 ? -6.635 3.498 13.778 1.00 92.44 85 TYR A C 1
ATOM 695 O O . TYR A 1 85 ? -6.435 2.661 12.895 1.00 92.44 85 TYR A O 1
ATOM 703 N N . LYS A 1 86 ? -7.830 4.085 13.921 1.00 94.56 86 LYS A N 1
ATOM 704 C CA . LYS A 1 86 ? -8.959 3.837 13.004 1.00 94.56 86 LYS A CA 1
ATOM 705 C C . LYS A 1 86 ? -8.606 4.259 11.573 1.00 94.56 86 LYS A C 1
ATOM 707 O O . LYS A 1 86 ? -8.841 3.501 10.631 1.00 94.56 86 LYS A O 1
ATOM 712 N N . PHE A 1 87 ? -7.965 5.415 11.400 1.00 96.25 87 PHE A N 1
ATOM 713 C CA . PHE A 1 87 ? -7.469 5.841 10.089 1.00 96.25 87 PHE A CA 1
ATOM 714 C C . PHE A 1 87 ? -6.385 4.904 9.539 1.00 96.25 87 PHE A C 1
ATOM 716 O O . PHE A 1 87 ? -6.451 4.511 8.373 1.00 96.25 87 PHE A O 1
ATOM 723 N N . LEU A 1 88 ? -5.444 4.469 10.380 1.00 95.38 88 LEU A N 1
ATOM 724 C CA . LEU A 1 88 ? -4.435 3.480 10.003 1.00 95.38 88 LEU A CA 1
ATOM 725 C C . LEU A 1 88 ? -5.083 2.182 9.493 1.00 95.38 88 LEU A C 1
ATOM 727 O O . LEU A 1 88 ? -4.698 1.683 8.439 1.00 95.38 88 LEU A O 1
ATOM 731 N N . MET A 1 89 ? -6.103 1.659 10.180 1.00 95.56 89 MET A N 1
ATOM 732 C CA . MET A 1 89 ? -6.812 0.444 9.754 1.00 95.56 89 MET A CA 1
ATOM 733 C C . MET A 1 89 ? -7.407 0.567 8.346 1.00 95.56 89 MET A C 1
ATOM 735 O O . MET A 1 89 ? -7.349 -0.392 7.575 1.00 95.56 89 MET A O 1
ATOM 739 N N . LEU A 1 90 ? -7.921 1.744 7.976 1.00 96.94 90 LEU A N 1
ATOM 740 C CA . LEU A 1 90 ? -8.417 2.008 6.623 1.00 96.94 90 LEU A CA 1
ATOM 741 C C . LEU A 1 90 ? -7.286 1.948 5.586 1.00 96.94 90 LEU A C 1
ATOM 743 O O . LEU A 1 90 ? -7.448 1.309 4.547 1.00 96.94 90 LEU A O 1
ATOM 747 N N . LEU A 1 91 ? -6.121 2.540 5.871 1.00 96.38 91 LEU A N 1
ATOM 748 C CA . LEU A 1 91 ? -4.955 2.488 4.973 1.00 96.38 91 LEU A CA 1
ATOM 749 C C . LEU A 1 91 ? -4.425 1.064 4.752 1.00 96.38 91 LEU A C 1
ATOM 751 O O . LEU A 1 91 ? -3.785 0.798 3.731 1.00 96.38 91 LEU A O 1
ATOM 755 N N . LEU A 1 92 ? -4.693 0.156 5.692 1.00 95.31 92 LEU A N 1
ATOM 756 C CA . LEU A 1 92 ? -4.268 -1.242 5.652 1.00 95.31 92 LEU A CA 1
ATOM 757 C C . LEU A 1 92 ? -5.270 -2.178 4.965 1.00 95.31 92 LEU A C 1
ATOM 759 O O . LEU A 1 92 ? -4.917 -3.325 4.672 1.00 95.31 92 LEU A O 1
ATOM 763 N N . LEU A 1 93 ? -6.497 -1.726 4.683 1.00 95.44 93 LEU A N 1
ATOM 764 C CA . LEU A 1 93 ? -7.511 -2.575 4.058 1.00 95.44 93 LEU A CA 1
ATOM 765 C C . LEU A 1 93 ? -7.053 -3.086 2.681 1.00 95.44 93 LEU A C 1
ATOM 767 O O . LEU A 1 93 ? -6.639 -2.297 1.828 1.00 95.44 93 LEU A O 1
ATOM 771 N N . PRO A 1 94 ? -7.149 -4.401 2.418 1.00 92.12 94 PRO A N 1
ATOM 772 C CA . PRO A 1 94 ? -6.812 -4.955 1.116 1.00 92.12 94 PRO A CA 1
ATOM 773 C C . PRO A 1 94 ? -7.853 -4.558 0.062 1.00 92.12 94 PRO A C 1
ATOM 775 O O . PRO A 1 94 ? -9.029 -4.371 0.364 1.00 92.12 94 PRO A O 1
ATOM 778 N N . ASN A 1 95 ? -7.431 -4.509 -1.204 1.00 91.31 95 ASN A N 1
ATOM 779 C CA . ASN A 1 95 ? -8.303 -4.282 -2.367 1.00 91.31 95 ASN A CA 1
ATOM 780 C C . ASN A 1 95 ? -9.057 -2.937 -2.384 1.00 91.31 95 ASN A C 1
ATOM 782 O O . ASN A 1 95 ? -10.051 -2.799 -3.096 1.00 91.31 95 ASN A O 1
ATOM 786 N N . THR A 1 96 ? -8.584 -1.933 -1.648 1.00 94.50 96 THR A N 1
ATOM 787 C CA . THR A 1 96 ? -9.126 -0.570 -1.696 1.00 94.50 96 THR A CA 1
ATOM 788 C C . THR A 1 96 ? -8.192 0.356 -2.473 1.00 94.50 96 THR A C 1
ATOM 790 O O . THR A 1 96 ? -6.982 0.142 -2.538 1.00 94.50 96 THR A O 1
ATOM 793 N N . GLN A 1 97 ? -8.748 1.408 -3.080 1.00 93.56 97 GLN A N 1
ATOM 794 C CA . GLN A 1 97 ? -7.949 2.397 -3.820 1.00 93.56 97 GLN A CA 1
ATOM 795 C C . GLN A 1 97 ? -7.142 3.324 -2.904 1.00 93.56 97 GLN A C 1
ATOM 797 O O . GLN A 1 97 ? -6.165 3.921 -3.339 1.00 93.56 97 GLN A O 1
ATOM 802 N N . PHE A 1 98 ? -7.563 3.450 -1.646 1.00 94.88 98 PHE A N 1
ATOM 803 C CA . PHE A 1 98 ? -6.914 4.282 -0.637 1.00 94.88 98 PHE A CA 1
ATOM 804 C C . PHE A 1 98 ? -5.884 3.520 0.207 1.00 94.88 98 PHE A C 1
ATOM 806 O O . PHE A 1 98 ? -5.270 4.104 1.098 1.00 94.88 98 PHE A O 1
ATOM 813 N N . ARG A 1 99 ? -5.673 2.225 -0.065 1.00 95.06 99 ARG A N 1
ATOM 814 C CA . ARG A 1 99 ? -4.615 1.443 0.570 1.00 95.06 99 ARG A CA 1
ATOM 815 C C . ARG A 1 99 ? -3.255 2.070 0.271 1.00 95.06 99 ARG A C 1
ATOM 817 O O . ARG A 1 99 ? -2.885 2.217 -0.893 1.00 95.06 99 ARG A O 1
ATOM 824 N N . ASN A 1 100 ? -2.488 2.389 1.310 1.00 94.75 100 ASN A N 1
ATOM 825 C CA . ASN A 1 100 ? -1.184 3.028 1.155 1.00 94.75 100 ASN A CA 1
ATOM 826 C C . ASN A 1 100 ? -0.215 2.573 2.253 1.00 94.75 100 ASN A C 1
ATOM 828 O O . ASN A 1 100 ? -0.254 3.075 3.375 1.00 94.75 100 ASN A O 1
ATOM 832 N N . THR A 1 101 ? 0.663 1.626 1.906 1.00 93.88 101 THR A N 1
ATOM 833 C CA . THR A 1 101 ? 1.675 1.066 2.816 1.00 93.88 101 THR A CA 1
ATOM 834 C C . THR A 1 101 ? 2.639 2.138 3.327 1.00 93.88 101 THR A C 1
ATOM 836 O O . THR A 1 101 ? 2.908 2.166 4.522 1.00 93.88 101 THR A O 1
ATOM 839 N N . GLN A 1 102 ? 3.103 3.052 2.467 1.00 93.88 102 GLN A N 1
ATOM 840 C CA . GLN A 1 102 ? 4.044 4.098 2.876 1.00 93.88 102 GLN A CA 1
ATOM 841 C C . GLN A 1 102 ? 3.402 5.068 3.868 1.00 93.88 102 GLN A C 1
ATOM 843 O O . GLN A 1 102 ? 3.958 5.320 4.925 1.00 93.88 102 GLN A O 1
ATOM 848 N N . SER A 1 103 ? 2.194 5.561 3.579 1.00 93.69 103 SER A N 1
ATOM 849 C CA . SER A 1 103 ? 1.501 6.462 4.509 1.00 93.69 103 SER A CA 1
ATOM 850 C C . SER A 1 103 ? 1.149 5.786 5.835 1.00 93.69 103 SER A C 1
ATOM 852 O O . SER A 1 103 ? 1.137 6.455 6.862 1.00 93.69 103 SER A O 1
ATOM 854 N N . ALA A 1 104 ? 0.874 4.478 5.828 1.00 95.19 104 ALA A N 1
ATOM 855 C CA . ALA A 1 104 ? 0.675 3.708 7.052 1.00 95.19 104 ALA A CA 1
ATOM 856 C C . ALA A 1 104 ? 1.970 3.588 7.878 1.00 95.19 104 ALA A C 1
ATOM 858 O O . ALA A 1 104 ? 1.919 3.744 9.095 1.00 95.19 104 ALA A O 1
ATOM 859 N N . LEU A 1 105 ? 3.120 3.359 7.229 1.00 94.81 105 LEU A N 1
ATOM 860 C CA . LEU A 1 105 ? 4.438 3.364 7.878 1.00 94.81 105 LEU A CA 1
ATOM 861 C C . LEU A 1 105 ? 4.768 4.726 8.480 1.00 94.81 105 LEU A C 1
ATOM 863 O O . LEU A 1 105 ? 5.049 4.804 9.671 1.00 94.81 105 LEU A O 1
ATOM 867 N N . ASP A 1 106 ? 4.648 5.792 7.686 1.00 92.81 106 ASP A N 1
ATOM 868 C CA . ASP A 1 106 ? 4.913 7.158 8.142 1.00 92.81 106 ASP A CA 1
ATOM 869 C C . ASP A 1 106 ? 4.050 7.492 9.368 1.00 92.81 106 ASP A C 1
ATOM 871 O O . ASP A 1 106 ? 4.502 8.128 10.315 1.00 92.81 106 ASP A O 1
ATOM 875 N N . MET A 1 107 ? 2.793 7.047 9.378 1.00 91.62 107 MET A N 1
ATOM 876 C CA . MET A 1 107 ? 1.893 7.263 10.505 1.00 91.62 107 MET A CA 1
ATOM 877 C C . MET A 1 107 ? 2.320 6.484 11.754 1.00 91.62 107 MET A C 1
ATOM 879 O O . MET A 1 107 ? 2.319 7.049 12.843 1.00 91.62 107 MET A O 1
ATOM 883 N N . LEU A 1 108 ? 2.708 5.214 11.601 1.00 91.44 108 LEU A N 1
ATOM 884 C CA . LEU A 1 108 ? 3.198 4.363 12.692 1.00 91.44 108 LEU A CA 1
ATOM 885 C C . LEU A 1 108 ? 4.488 4.884 13.327 1.00 91.44 108 LEU A C 1
ATOM 887 O O . LEU A 1 108 ? 4.633 4.809 14.542 1.00 91.44 108 LEU A O 1
ATOM 891 N N . GLU A 1 109 ? 5.400 5.434 12.530 1.00 89.12 109 GLU A N 1
ATOM 892 C CA . GLU A 1 109 ? 6.669 5.989 13.017 1.00 89.12 109 GLU A CA 1
ATOM 893 C C . GLU A 1 109 ? 6.492 7.310 13.780 1.00 89.12 109 GLU A C 1
ATOM 895 O O . GLU A 1 109 ? 7.313 7.645 14.632 1.00 89.12 109 GLU A O 1
ATOM 900 N N . ASN A 1 110 ? 5.419 8.052 13.495 1.00 8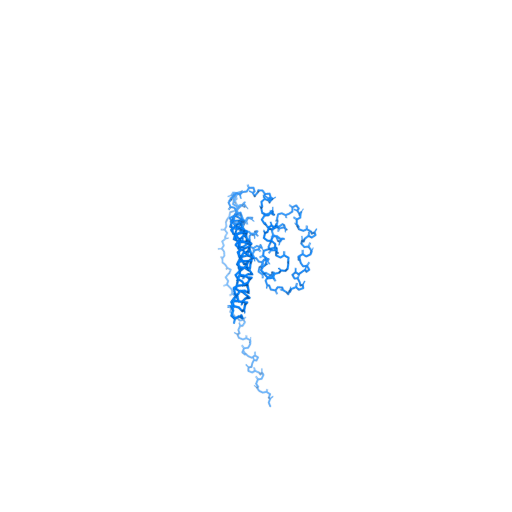5.88 110 ASN A N 1
ATOM 901 C CA . ASN A 1 110 ? 5.124 9.347 14.114 1.00 85.88 110 ASN A CA 1
ATOM 902 C C . ASN A 1 110 ? 4.043 9.276 15.205 1.00 85.88 110 ASN A C 1
ATOM 904 O O . ASN A 1 110 ? 3.645 10.314 15.742 1.00 85.88 110 ASN A O 1
ATOM 908 N N . LEU A 1 111 ? 3.543 8.081 15.525 1.00 82.50 111 LEU A N 1
ATOM 909 C CA . LEU A 1 111 ? 2.567 7.898 16.594 1.00 82.50 111 LEU A CA 1
ATOM 910 C C . LEU A 1 111 ? 3.222 8.240 17.947 1.00 82.50 111 LEU A C 1
ATOM 912 O O . LEU A 1 111 ? 4.348 7.812 18.207 1.00 82.50 111 LEU A O 1
ATOM 916 N N . PRO A 1 112 ? 2.547 9.004 18.825 1.00 74.69 112 PRO A N 1
ATOM 917 C CA . PRO A 1 112 ? 3.072 9.290 20.155 1.00 74.69 112 PRO A CA 1
ATOM 918 C C . PRO A 1 112 ? 3.345 7.992 20.921 1.00 74.69 112 PRO A C 1
ATOM 920 O O . PRO A 1 112 ? 2.533 7.062 20.896 1.00 74.69 112 PRO A O 1
ATOM 923 N N . GLU A 1 113 ? 4.491 7.940 21.606 1.00 67.25 113 GLU A N 1
ATOM 924 C CA . GLU A 1 113 ? 4.867 6.783 22.416 1.00 67.25 113 GLU A CA 1
ATOM 925 C C . GLU A 1 113 ? 3.759 6.480 23.429 1.00 67.25 113 GLU A C 1
ATOM 927 O O . GLU A 1 113 ? 3.327 7.348 24.193 1.00 67.25 113 GLU A O 1
ATOM 932 N N . MET A 1 114 ? 3.285 5.233 23.426 1.00 64.69 114 MET A N 1
ATOM 933 C CA . MET A 1 114 ? 2.348 4.775 24.443 1.00 64.69 114 MET A CA 1
ATOM 934 C C . MET A 1 114 ? 3.061 4.807 25.787 1.00 64.69 114 MET A C 1
ATOM 936 O O . MET A 1 114 ? 4.108 4.185 25.954 1.00 64.69 114 MET A O 1
ATOM 940 N N . THR A 1 115 ? 2.474 5.513 26.749 1.00 53.78 115 THR A N 1
ATOM 941 C CA . THR A 1 115 ? 3.053 5.786 28.071 1.00 53.78 115 THR A CA 1
ATOM 942 C C . THR A 1 115 ? 3.315 4.532 28.918 1.00 53.78 115 THR A C 1
ATOM 944 O O . THR A 1 115 ? 3.900 4.640 29.988 1.00 53.78 115 THR A O 1
ATOM 947 N N . GLU A 1 116 ? 2.941 3.343 28.438 1.00 56.84 116 GLU A N 1
ATOM 948 C CA . GLU A 1 116 ? 3.169 2.045 29.071 1.00 56.84 116 GLU A CA 1
ATOM 949 C C . GLU A 1 116 ? 3.516 0.992 27.988 1.00 56.84 116 GLU A C 1
ATOM 951 O O . GLU A 1 116 ? 2.653 0.623 27.185 1.00 56.84 116 GLU A O 1
ATOM 956 N N . PRO A 1 117 ? 4.749 0.452 27.950 1.00 49.88 117 PRO A N 1
ATOM 957 C CA . PRO A 1 117 ? 5.203 -0.494 26.919 1.00 49.88 117 PRO A CA 1
ATOM 958 C C . PRO A 1 117 ? 4.601 -1.909 27.046 1.00 49.88 117 PRO A C 1
ATOM 960 O O . PRO A 1 117 ? 4.973 -2.810 26.296 1.00 49.88 117 PRO A O 1
ATOM 963 N N . SER A 1 118 ? 3.678 -2.125 27.989 1.00 57.72 118 SER A N 1
ATOM 964 C CA . SER A 1 118 ? 3.044 -3.419 28.280 1.00 57.72 118 SER A CA 1
ATOM 965 C C . SER A 1 118 ? 1.654 -3.600 27.647 1.00 57.72 118 SER A C 1
ATOM 967 O O . SER A 1 118 ? 0.990 -4.604 27.912 1.00 57.72 118 SER A O 1
ATOM 969 N N . SER A 1 119 ? 1.192 -2.669 26.800 1.00 76.00 119 SER A N 1
ATOM 970 C CA . SER A 1 119 ? -0.121 -2.791 26.153 1.00 76.00 119 SER A CA 1
ATOM 971 C C . SER A 1 119 ? -0.089 -3.773 24.969 1.00 76.00 119 SER A C 1
ATOM 973 O O . SER A 1 119 ? 0.821 -3.765 24.137 1.00 76.00 119 SER A O 1
ATOM 975 N N . ASN A 1 120 ? -1.121 -4.618 24.847 1.00 84.88 120 ASN A N 1
ATOM 976 C CA . ASN A 1 120 ? -1.300 -5.488 23.673 1.00 84.88 120 ASN A CA 1
ATOM 977 C C . ASN A 1 120 ? -1.348 -4.680 22.365 1.00 84.88 120 ASN A C 1
ATOM 979 O O . ASN A 1 120 ? -0.946 -5.173 21.312 1.00 84.88 120 ASN A O 1
ATOM 983 N N . LEU A 1 121 ? -1.824 -3.434 22.440 1.00 85.38 121 LEU A N 1
ATOM 984 C CA . LEU A 1 121 ? -1.849 -2.507 21.318 1.00 85.38 121 LEU A CA 1
ATOM 985 C C . LEU A 1 121 ? -0.429 -2.131 20.869 1.00 85.38 121 LEU A C 1
ATOM 987 O O . LEU A 1 121 ? -0.161 -2.173 19.676 1.00 85.38 121 LEU A O 1
ATOM 991 N N . ALA A 1 122 ? 0.506 -1.878 21.790 1.00 86.00 122 ALA A N 1
ATOM 992 C CA . ALA A 1 122 ? 1.908 -1.631 21.446 1.00 86.00 122 ALA A CA 1
ATOM 993 C C . ALA A 1 122 ? 2.553 -2.847 20.757 1.00 86.00 122 ALA A C 1
ATOM 995 O O . ALA A 1 122 ? 3.248 -2.703 19.750 1.00 86.00 122 ALA A O 1
ATOM 996 N N . ALA A 1 123 ? 2.281 -4.063 21.247 1.00 87.50 123 ALA A N 1
ATOM 997 C CA . ALA A 1 123 ? 2.739 -5.289 20.590 1.00 87.50 123 ALA A CA 1
ATOM 998 C C . ALA A 1 123 ? 2.159 -5.431 19.169 1.00 87.50 123 ALA A C 1
ATOM 1000 O O . ALA A 1 123 ? 2.887 -5.767 18.235 1.00 87.50 123 ALA A O 1
ATOM 1001 N N . PHE A 1 124 ? 0.871 -5.127 18.989 1.00 89.62 124 PHE A N 1
ATOM 1002 C CA . PHE A 1 124 ? 0.220 -5.110 17.680 1.00 89.62 124 PHE A CA 1
ATOM 1003 C C . PHE A 1 124 ? 0.840 -4.070 16.733 1.00 89.62 124 PHE A C 1
ATOM 1005 O O . PHE A 1 124 ? 1.147 -4.396 15.588 1.00 89.62 124 PHE A O 1
ATOM 1012 N N . THR A 1 125 ? 1.107 -2.858 17.217 1.00 90.81 125 THR A N 1
ATOM 1013 C CA . THR A 1 125 ? 1.786 -1.787 16.472 1.00 90.81 125 THR A CA 1
ATOM 1014 C C . THR A 1 125 ? 3.177 -2.217 16.010 1.00 90.81 125 THR A C 1
ATOM 1016 O O . THR A 1 125 ? 3.511 -2.036 14.842 1.00 90.81 125 THR A O 1
ATOM 1019 N N . ASN A 1 126 ? 3.962 -2.867 16.874 1.00 90.81 126 ASN A N 1
ATOM 1020 C CA . ASN A 1 126 ? 5.281 -3.390 16.506 1.00 90.81 126 ASN A CA 1
ATOM 1021 C C . ASN A 1 126 ? 5.197 -4.472 15.421 1.00 90.81 126 ASN A C 1
ATOM 1023 O O . ASN A 1 126 ? 6.003 -4.483 14.490 1.00 90.81 126 ASN A O 1
ATOM 1027 N N . ILE A 1 127 ? 4.209 -5.369 15.518 1.00 93.44 127 ILE A N 1
ATOM 1028 C CA . ILE A 1 127 ? 3.958 -6.384 14.488 1.00 93.44 127 ILE A CA 1
ATOM 1029 C C . ILE A 1 127 ? 3.591 -5.711 13.161 1.00 93.44 127 ILE A C 1
ATOM 1031 O O . ILE A 1 127 ? 4.143 -6.074 12.123 1.00 93.44 127 ILE A O 1
ATOM 1035 N N . LEU A 1 128 ? 2.701 -4.714 13.179 1.00 93.75 128 LEU A N 1
ATOM 1036 C CA . LEU A 1 128 ? 2.331 -3.963 11.979 1.00 93.75 128 LEU A CA 1
ATOM 1037 C C . LEU A 1 128 ? 3.529 -3.258 11.350 1.00 93.75 128 LEU A C 1
ATOM 1039 O O . LEU A 1 128 ? 3.711 -3.355 10.139 1.00 93.75 128 LEU A O 1
ATOM 1043 N N . LEU A 1 129 ? 4.352 -2.586 12.155 1.00 94.69 129 LEU A N 1
ATOM 1044 C CA . LEU A 1 129 ? 5.541 -1.891 11.675 1.00 94.69 129 LEU A CA 1
ATOM 1045 C C . LEU A 1 129 ? 6.484 -2.864 10.955 1.00 94.69 129 LEU A C 1
ATOM 1047 O O . LEU A 1 129 ? 6.863 -2.613 9.812 1.00 94.69 129 LEU A O 1
ATOM 1051 N N . ALA A 1 130 ? 6.783 -4.010 11.574 1.00 95.12 130 ALA A N 1
ATOM 1052 C CA . ALA A 1 130 ? 7.637 -5.034 10.978 1.00 95.12 130 ALA A CA 1
ATOM 1053 C C . ALA A 1 130 ? 7.069 -5.565 9.648 1.00 95.12 130 ALA A C 1
ATOM 1055 O O . ALA A 1 130 ? 7.785 -5.627 8.647 1.00 95.12 130 ALA A O 1
ATOM 1056 N N . LEU A 1 131 ? 5.772 -5.891 9.613 1.00 95.75 131 LEU A N 1
ATOM 1057 C CA . LEU A 1 131 ? 5.108 -6.408 8.411 1.00 95.75 131 LEU A CA 1
ATOM 1058 C C . LEU A 1 131 ? 5.083 -5.388 7.269 1.00 95.75 131 LEU A C 1
ATOM 1060 O O . LEU A 1 131 ? 5.269 -5.742 6.104 1.00 95.75 131 LEU A O 1
ATOM 1064 N N . LEU A 1 132 ? 4.845 -4.116 7.582 1.00 95.62 132 LEU A N 1
ATOM 1065 C CA . LEU A 1 132 ? 4.787 -3.064 6.574 1.00 95.62 132 LEU A CA 1
ATOM 1066 C C . LEU A 1 132 ? 6.175 -2.721 6.031 1.00 95.62 132 LEU A C 1
ATOM 1068 O O . LEU A 1 132 ? 6.307 -2.516 4.825 1.00 95.62 132 LEU A O 1
ATOM 1072 N N . GLN A 1 133 ? 7.209 -2.722 6.875 1.00 96.12 133 GLN A N 1
ATOM 1073 C CA . GLN A 1 133 ? 8.597 -2.539 6.442 1.00 96.12 133 GLN A CA 1
ATOM 1074 C C . GLN A 1 133 ? 9.045 -3.681 5.522 1.00 96.12 133 GLN A C 1
ATOM 1076 O O . GLN A 1 133 ? 9.647 -3.438 4.473 1.00 96.12 133 GLN A O 1
ATOM 1081 N N . GLU A 1 134 ? 8.701 -4.925 5.866 1.00 96.25 134 GLU A N 1
ATOM 1082 C CA . GLU A 1 134 ? 8.954 -6.083 5.008 1.00 96.25 134 GLU A CA 1
ATOM 1083 C C . GLU A 1 134 ? 8.230 -5.947 3.661 1.00 96.25 134 GLU A C 1
ATOM 1085 O O . GLU A 1 134 ? 8.835 -6.125 2.600 1.00 96.25 134 GLU A O 1
ATOM 1090 N N . GLN A 1 135 ? 6.954 -5.552 3.679 1.00 94.62 135 GLN A N 1
ATOM 1091 C CA . GLN A 1 135 ? 6.177 -5.327 2.463 1.00 94.62 135 GLN A CA 1
ATOM 1092 C C . GLN A 1 135 ? 6.754 -4.209 1.581 1.00 94.62 135 GLN A C 1
ATOM 1094 O O . GLN A 1 135 ? 6.777 -4.349 0.352 1.00 94.62 135 GLN A O 1
ATOM 1099 N N . GLN A 1 136 ? 7.205 -3.107 2.178 1.00 94.69 136 GLN A N 1
ATOM 1100 C CA . GLN A 1 136 ? 7.819 -2.001 1.448 1.00 94.69 136 GLN A CA 1
ATOM 1101 C C . GLN A 1 136 ? 9.130 -2.453 0.794 1.00 94.69 136 GLN A C 1
ATOM 1103 O O . GLN A 1 136 ? 9.303 -2.286 -0.412 1.00 94.69 136 GLN A O 1
ATOM 1108 N N . SER A 1 137 ? 9.989 -3.149 1.544 1.00 95.88 137 SER A N 1
ATOM 1109 C CA . SER A 1 137 ? 11.235 -3.727 1.028 1.00 95.88 137 SER A CA 1
ATOM 1110 C C . SER A 1 137 ? 10.990 -4.688 -0.14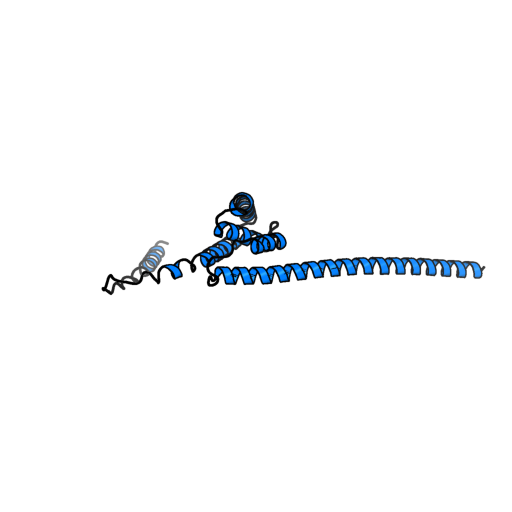2 1.00 95.88 137 SER A C 1
ATOM 1112 O O . SER A 1 137 ? 11.644 -4.592 -1.184 1.00 95.88 137 SER A O 1
ATOM 1114 N N . ALA A 1 138 ? 9.996 -5.574 -0.029 1.00 95.94 138 ALA A N 1
ATOM 1115 C CA . ALA A 1 138 ? 9.619 -6.484 -1.110 1.00 95.94 138 ALA A CA 1
ATOM 1116 C C . ALA A 1 138 ? 9.123 -5.731 -2.359 1.00 95.94 138 ALA A C 1
ATOM 1118 O O . ALA A 1 138 ? 9.469 -6.091 -3.489 1.00 95.94 138 ALA A O 1
ATOM 1119 N N . THR A 1 139 ? 8.352 -4.658 -2.165 1.00 94.19 139 THR A N 1
ATOM 1120 C CA . THR A 1 139 ? 7.867 -3.798 -3.254 1.00 94.19 139 THR A CA 1
ATOM 1121 C C . THR A 1 139 ? 9.029 -3.109 -3.969 1.00 94.19 139 THR A C 1
ATOM 1123 O O . THR A 1 139 ? 9.098 -3.133 -5.201 1.00 94.19 139 THR A O 1
ATOM 1126 N N . ASP A 1 140 ? 9.985 -2.562 -3.221 1.00 95.62 140 ASP A N 1
ATOM 1127 C CA . ASP A 1 140 ? 11.163 -1.893 -3.776 1.00 95.62 140 ASP A CA 1
ATOM 1128 C C . ASP A 1 140 ? 12.043 -2.873 -4.562 1.00 95.62 140 ASP A C 1
ATOM 1130 O O . ASP A 1 140 ? 12.469 -2.586 -5.686 1.00 95.62 140 ASP A O 1
ATOM 1134 N N . GLN A 1 141 ? 12.257 -4.077 -4.025 1.00 97.56 141 GLN A N 1
ATOM 1135 C CA . GLN A 1 141 ? 12.970 -5.146 -4.725 1.00 97.56 141 GLN A CA 1
ATOM 1136 C C . GLN A 1 141 ? 12.270 -5.538 -6.030 1.00 97.56 141 GLN A C 1
ATOM 1138 O O . GLN A 1 141 ? 12.925 -5.673 -7.068 1.00 97.56 141 GLN A O 1
ATOM 1143 N N . GLN A 1 142 ? 10.942 -5.674 -6.016 1.00 97.75 142 GLN A N 1
ATOM 1144 C CA . GLN A 1 142 ? 10.166 -5.974 -7.216 1.00 97.75 142 GLN A CA 1
ATOM 1145 C C . GLN A 1 142 ? 10.320 -4.872 -8.275 1.00 97.75 142 GLN A C 1
ATOM 1147 O O . GLN A 1 142 ? 10.523 -5.176 -9.454 1.00 97.75 142 GLN A O 1
ATOM 1152 N N . GLN A 1 143 ? 10.270 -3.599 -7.875 1.00 97.25 143 GLN A N 1
ATOM 1153 C CA . GLN A 1 143 ? 10.469 -2.471 -8.788 1.00 97.25 143 GLN A CA 1
ATOM 1154 C C . GLN A 1 143 ? 11.878 -2.469 -9.393 1.00 97.25 143 GLN A C 1
ATOM 1156 O O . GLN A 1 143 ? 12.032 -2.295 -10.606 1.00 97.25 143 GLN A O 1
ATOM 1161 N N . GLN A 1 144 ? 12.906 -2.724 -8.580 1.00 98.12 144 GLN A N 1
ATOM 1162 C CA . GLN A 1 144 ? 14.287 -2.835 -9.051 1.00 98.12 144 GLN A CA 1
ATOM 1163 C C . GLN A 1 144 ? 14.470 -3.989 -10.044 1.00 98.12 144 GLN A C 1
ATOM 1165 O O . GLN A 1 144 ? 15.110 -3.815 -11.084 1.00 98.12 144 GLN A O 1
ATOM 1170 N N . LEU A 1 145 ? 13.904 -5.164 -9.756 1.00 98.25 145 LEU A N 1
ATOM 1171 C CA . LEU A 1 145 ? 13.951 -6.319 -10.655 1.00 98.25 145 LEU A CA 1
ATOM 1172 C C . LEU A 1 145 ? 13.229 -6.031 -11.977 1.00 98.25 145 LEU A C 1
ATOM 1174 O O . LEU A 1 145 ? 13.774 -6.321 -13.042 1.00 98.25 145 LEU A O 1
ATOM 1178 N N . ALA A 1 146 ? 12.059 -5.391 -11.932 1.00 98.12 146 ALA A N 1
ATOM 1179 C CA . ALA A 1 146 ? 11.329 -4.983 -13.130 1.00 98.12 146 ALA A CA 1
ATOM 1180 C C . ALA A 1 146 ? 12.124 -3.976 -13.982 1.00 98.12 146 ALA A C 1
ATOM 1182 O O . ALA A 1 146 ? 12.143 -4.079 -15.210 1.00 98.12 146 ALA A O 1
ATOM 1183 N N . ALA A 1 147 ? 12.820 -3.025 -13.353 1.00 98.00 147 ALA A N 1
ATOM 1184 C CA . ALA A 1 147 ? 13.684 -2.081 -14.060 1.00 98.00 147 ALA A CA 1
ATOM 1185 C C . ALA A 1 147 ? 14.875 -2.783 -14.735 1.00 98.00 147 ALA A C 1
ATOM 1187 O O . ALA A 1 147 ? 15.164 -2.519 -15.905 1.00 98.00 147 ALA A O 1
ATOM 1188 N N . LYS A 1 148 ? 15.527 -3.721 -14.0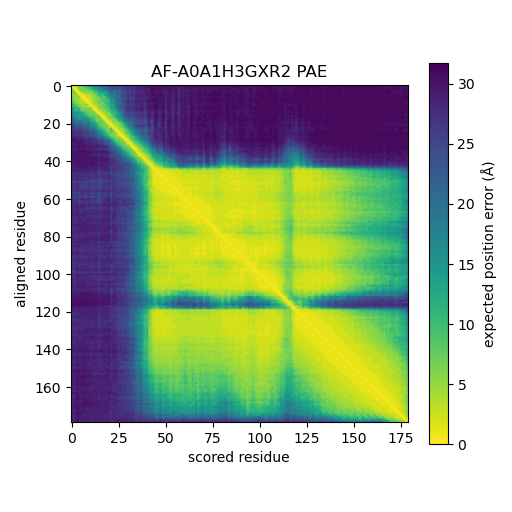34 1.00 98.06 148 LYS A N 1
ATOM 1189 C CA . LYS A 1 148 ? 16.616 -4.540 -14.594 1.00 98.06 148 LYS A CA 1
ATOM 1190 C C . LYS A 1 148 ? 16.141 -5.385 -15.775 1.00 98.06 148 LYS A C 1
ATOM 1192 O O . LYS A 1 148 ? 16.838 -5.445 -16.785 1.00 98.06 148 LYS A O 1
ATOM 1197 N N . L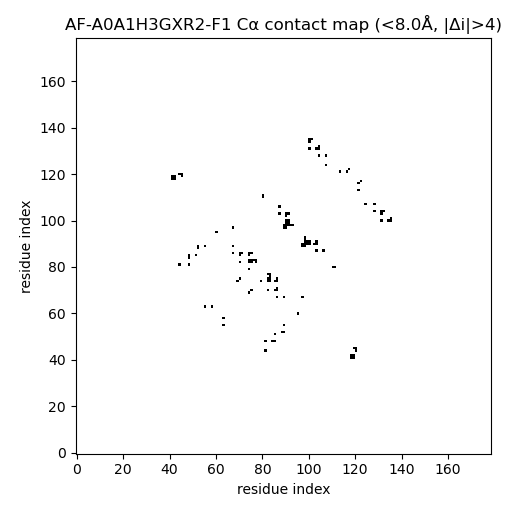EU A 1 149 ? 14.956 -5.987 -15.672 1.00 98.38 149 LEU A N 1
ATOM 1198 C CA . LEU A 1 149 ? 14.365 -6.777 -16.751 1.00 98.38 149 LEU A CA 1
ATOM 1199 C C . LEU A 1 149 ? 14.136 -5.924 -18.005 1.00 98.38 149 LEU A C 1
ATOM 1201 O O . LEU A 1 149 ? 14.620 -6.282 -19.073 1.00 98.38 149 LEU A O 1
ATOM 1205 N N . ARG A 1 150 ? 13.504 -4.751 -17.869 1.00 98.19 150 ARG A N 1
ATOM 1206 C CA . ARG A 1 150 ? 13.296 -3.824 -18.998 1.00 98.19 150 ARG A CA 1
ATOM 1207 C C . ARG A 1 150 ? 14.611 -3.387 -19.642 1.00 98.19 150 ARG A C 1
ATOM 1209 O O . ARG A 1 150 ? 14.713 -3.320 -20.864 1.00 98.19 150 ARG A O 1
ATOM 1216 N N . ALA A 1 151 ? 15.631 -3.095 -18.834 1.00 98.12 151 ALA A N 1
ATOM 1217 C CA . ALA A 1 151 ? 16.948 -2.735 -19.350 1.00 98.12 151 ALA A CA 1
ATOM 1218 C C . ALA A 1 151 ? 17.584 -3.889 -20.146 1.00 98.12 151 ALA A C 1
ATOM 1220 O O . ALA A 1 151 ? 18.146 -3.656 -21.218 1.00 98.12 151 ALA A O 1
ATOM 1221 N N . ALA A 1 152 ? 17.458 -5.127 -19.661 1.00 97.62 152 ALA A N 1
ATOM 1222 C CA . ALA A 1 152 ? 17.937 -6.314 -20.362 1.00 97.62 152 ALA A CA 1
ATOM 1223 C C . ALA A 1 152 ? 17.176 -6.552 -21.679 1.00 97.62 152 ALA A C 1
ATOM 1225 O O . ALA A 1 152 ? 17.804 -6.797 -22.707 1.00 97.62 152 ALA A O 1
ATOM 1226 N N . GLU A 1 153 ? 15.849 -6.406 -21.689 1.00 97.88 153 GLU A N 1
ATOM 1227 C CA . GLU A 1 153 ? 15.022 -6.521 -22.900 1.00 97.88 153 GLU A CA 1
ATOM 1228 C C . GLU A 1 153 ? 15.438 -5.514 -23.983 1.00 97.88 153 GLU A C 1
ATOM 1230 O O . GLU A 1 153 ? 15.560 -5.873 -25.156 1.00 97.88 153 GLU A O 1
ATOM 1235 N N . ILE A 1 154 ? 15.725 -4.265 -23.596 1.00 98.25 154 ILE A N 1
ATOM 1236 C CA . ILE A 1 154 ? 16.229 -3.232 -24.515 1.00 98.25 154 ILE A CA 1
ATOM 1237 C C . ILE A 1 154 ? 17.577 -3.647 -25.113 1.00 98.25 154 ILE A C 1
ATOM 1239 O O . ILE A 1 154 ? 17.780 -3.515 -26.321 1.00 98.25 154 ILE A O 1
ATOM 1243 N N . GLN A 1 155 ? 18.494 -4.168 -24.293 1.00 97.50 155 GLN A N 1
ATOM 1244 C CA . GLN A 1 155 ? 19.800 -4.627 -24.773 1.00 97.50 155 GLN A CA 1
ATOM 1245 C C . GLN A 1 155 ? 19.670 -5.807 -25.739 1.00 97.50 155 GLN A C 1
ATOM 1247 O O . GLN A 1 155 ? 20.300 -5.798 -26.796 1.00 97.50 155 GLN A O 1
ATOM 1252 N N . VAL A 1 156 ? 18.825 -6.791 -25.418 1.00 98.25 156 VAL A N 1
ATOM 1253 C CA . VAL A 1 156 ? 18.551 -7.940 -26.294 1.00 98.25 156 VAL A CA 1
ATOM 1254 C C . VAL A 1 156 ? 17.984 -7.473 -27.630 1.00 98.25 156 VAL A C 1
ATOM 1256 O O . VAL A 1 156 ? 18.473 -7.895 -28.676 1.00 98.25 156 VAL A O 1
ATOM 1259 N N . LYS A 1 157 ? 17.016 -6.551 -27.620 1.00 97.81 157 LYS A N 1
ATOM 1260 C CA . LYS A 1 157 ? 16.454 -5.983 -28.850 1.00 97.81 157 LYS A CA 1
ATOM 1261 C C . LYS A 1 157 ? 17.518 -5.267 -29.685 1.00 97.81 157 LYS A C 1
ATOM 1263 O O . LYS A 1 157 ? 17.630 -5.528 -30.877 1.00 97.81 157 LYS A O 1
ATOM 1268 N N . ALA A 1 158 ? 18.354 -4.441 -29.058 1.00 97.75 158 ALA A N 1
ATOM 1269 C CA . ALA A 1 158 ? 19.433 -3.740 -29.750 1.00 97.75 158 ALA A CA 1
ATOM 1270 C C . ALA A 1 158 ? 20.465 -4.703 -30.368 1.00 97.75 158 ALA A C 1
ATOM 1272 O O . ALA A 1 158 ? 20.972 -4.456 -31.463 1.00 97.75 158 ALA A O 1
ATOM 1273 N N . LEU A 1 159 ? 20.787 -5.805 -29.684 1.00 97.50 159 LEU A N 1
ATOM 1274 C CA . LEU A 1 159 ? 21.658 -6.849 -30.227 1.00 97.50 159 LEU A CA 1
ATOM 1275 C C . LEU A 1 159 ? 20.992 -7.584 -31.391 1.00 97.50 159 LEU A C 1
ATOM 1277 O O . LEU A 1 159 ? 21.642 -7.807 -32.411 1.00 97.50 159 LEU A O 1
ATOM 1281 N N . GLN A 1 160 ? 19.703 -7.904 -31.278 1.00 97.50 160 GLN A N 1
ATOM 1282 C CA . GLN A 1 160 ? 18.947 -8.531 -32.358 1.00 97.50 160 GLN A CA 1
ATOM 1283 C C . GLN A 1 160 ? 18.897 -7.640 -33.605 1.00 97.50 160 GLN A C 1
ATOM 1285 O O . GLN A 1 160 ? 19.103 -8.132 -34.714 1.00 97.50 160 GLN A O 1
ATOM 1290 N N . ASP A 1 161 ? 18.699 -6.333 -33.433 1.00 97.69 161 ASP A N 1
ATOM 1291 C CA . ASP A 1 161 ? 18.711 -5.367 -34.533 1.00 97.69 161 ASP A CA 1
ATOM 1292 C C . ASP A 1 161 ? 20.084 -5.327 -35.221 1.00 97.69 161 ASP A C 1
ATOM 1294 O O . ASP A 1 161 ? 20.166 -5.377 -36.448 1.00 97.69 161 ASP A O 1
ATOM 1298 N N . LYS A 1 162 ? 21.181 -5.342 -34.450 1.00 96.75 162 LYS A N 1
ATOM 1299 C CA . LYS A 1 162 ? 22.545 -5.433 -35.004 1.00 96.75 162 LYS A CA 1
ATOM 1300 C C . LYS A 1 162 ? 22.776 -6.730 -35.778 1.00 96.75 162 LYS A C 1
ATOM 1302 O O . LYS A 1 162 ? 23.347 -6.690 -36.865 1.00 96.75 162 LYS A O 1
ATOM 1307 N N . ILE A 1 163 ? 22.326 -7.867 -35.245 1.00 97.38 163 ILE A N 1
ATOM 1308 C CA . ILE A 1 163 ? 22.418 -9.169 -35.923 1.00 97.38 163 ILE A CA 1
ATOM 1309 C C . ILE A 1 163 ? 21.652 -9.134 -37.248 1.00 97.38 163 ILE A C 1
ATOM 1311 O O . ILE A 1 163 ? 22.170 -9.590 -38.266 1.00 97.38 163 ILE A O 1
ATOM 1315 N N . ASN A 1 164 ? 20.448 -8.560 -37.261 1.00 96.69 164 ASN A N 1
ATOM 1316 C CA . ASN A 1 164 ? 19.640 -8.440 -38.473 1.00 96.69 164 ASN A CA 1
ATOM 1317 C C . ASN A 1 164 ? 20.341 -7.581 -39.536 1.00 96.69 164 ASN A C 1
ATOM 1319 O O . ASN A 1 164 ? 20.412 -7.988 -40.693 1.00 96.69 164 ASN A O 1
ATOM 1323 N N . VAL A 1 165 ? 20.938 -6.451 -39.138 1.00 97.00 165 VAL A N 1
ATOM 1324 C CA . VAL A 1 165 ? 21.733 -5.605 -40.043 1.00 97.00 165 VAL A CA 1
ATOM 1325 C C . VAL A 1 165 ? 22.910 -6.381 -40.637 1.00 97.00 165 VAL A C 1
ATOM 1327 O O . VAL A 1 165 ? 23.120 -6.335 -41.847 1.00 97.00 165 VAL A O 1
ATOM 1330 N N . ILE A 1 166 ? 23.662 -7.123 -39.818 1.00 96.06 166 ILE A N 1
ATOM 1331 C CA . ILE A 1 166 ? 24.791 -7.938 -40.297 1.00 96.06 166 ILE A CA 1
ATOM 1332 C C . ILE A 1 166 ? 24.303 -8.998 -41.291 1.00 96.06 166 ILE A C 1
ATOM 1334 O O . ILE A 1 166 ? 24.864 -9.125 -42.379 1.00 96.06 166 ILE A O 1
ATOM 1338 N N . LYS A 1 167 ? 23.215 -9.701 -40.969 1.00 96.06 167 LYS A N 1
ATOM 1339 C CA . LYS A 1 167 ? 22.614 -10.717 -41.842 1.00 96.06 167 LYS A CA 1
ATOM 1340 C C . LYS A 1 167 ? 22.183 -10.141 -43.195 1.00 96.06 167 LYS A C 1
ATOM 1342 O O . LYS A 1 167 ? 22.396 -10.767 -44.235 1.00 96.06 167 LYS A O 1
ATOM 1347 N N . ASP A 1 168 ? 21.588 -8.952 -43.202 1.00 95.06 168 ASP A N 1
ATOM 1348 C CA . ASP A 1 168 ? 21.184 -8.280 -44.438 1.00 95.06 168 ASP A CA 1
ATOM 1349 C C . ASP A 1 168 ? 22.398 -7.837 -45.268 1.00 95.06 168 ASP A C 1
ATOM 1351 O O . ASP A 1 168 ? 22.396 -7.980 -46.496 1.00 95.06 168 ASP A O 1
ATOM 1355 N N . LEU A 1 169 ? 23.466 -7.364 -44.616 1.00 93.69 169 LEU A N 1
ATOM 1356 C CA . LEU A 1 169 ? 24.734 -7.047 -45.278 1.00 93.69 169 LEU A CA 1
ATOM 1357 C C . LEU A 1 169 ? 25.363 -8.286 -45.930 1.00 93.69 169 LEU A C 1
ATOM 1359 O O . LEU A 1 169 ? 25.728 -8.224 -47.107 1.00 93.69 169 LEU A O 1
ATOM 1363 N N . GLU A 1 170 ? 25.435 -9.413 -45.218 1.00 92.62 170 GLU A N 1
ATOM 1364 C CA . GLU A 1 170 ? 25.949 -10.684 -45.748 1.00 92.62 170 GLU A CA 1
ATOM 1365 C C . GLU A 1 170 ? 25.155 -11.142 -46.976 1.00 92.62 170 GLU A C 1
ATOM 1367 O O . GLU A 1 170 ? 25.728 -11.447 -48.025 1.00 92.62 170 GLU A O 1
ATOM 1372 N N . LYS A 1 171 ? 23.821 -11.107 -46.895 1.00 92.12 171 LYS A N 1
ATOM 1373 C CA . LYS A 1 171 ? 22.937 -11.470 -48.010 1.00 92.12 171 LYS A CA 1
ATOM 1374 C C . LYS A 1 171 ? 23.164 -10.585 -49.239 1.00 92.12 171 LYS A C 1
ATOM 1376 O O . LYS A 1 171 ? 23.155 -11.076 -50.370 1.00 92.12 171 LYS A O 1
ATOM 1381 N N . ASN A 1 172 ? 23.373 -9.287 -49.031 1.00 91.00 172 ASN A N 1
ATOM 1382 C CA . ASN A 1 172 ? 23.638 -8.333 -50.107 1.00 91.00 172 ASN A CA 1
ATOM 1383 C C . ASN A 1 172 ? 25.042 -8.485 -50.712 1.00 91.00 172 ASN A C 1
ATOM 1385 O O . ASN A 1 172 ? 25.223 -8.202 -51.896 1.00 91.00 172 ASN A O 1
ATOM 1389 N N . LEU A 1 173 ? 26.043 -8.913 -49.938 1.00 90.94 173 LEU A N 1
ATOM 1390 C CA . LEU A 1 173 ? 27.377 -9.236 -50.457 1.00 90.94 173 LEU A CA 1
ATOM 1391 C C . LEU A 1 173 ? 27.352 -10.512 -51.305 1.00 90.94 173 LEU A C 1
ATOM 1393 O O . LEU A 1 173 ? 27.831 -10.495 -52.435 1.00 90.94 173 LEU A O 1
ATOM 1397 N N . MET A 1 174 ? 26.710 -11.575 -50.814 1.00 89.06 174 MET A N 1
ATOM 1398 C CA . MET A 1 174 ? 26.585 -12.840 -51.548 1.00 89.06 174 MET A CA 1
ATOM 1399 C C . MET A 1 174 ? 25.890 -12.665 -52.904 1.00 89.06 174 MET A C 1
ATOM 1401 O O . MET A 1 174 ? 26.334 -13.221 -53.900 1.00 89.06 174 MET A O 1
ATOM 1405 N N . ARG A 1 175 ? 24.833 -11.844 -52.973 1.00 87.06 175 ARG A N 1
ATOM 1406 C CA . ARG A 1 175 ? 24.147 -11.535 -54.241 1.00 87.06 175 ARG A CA 1
ATOM 1407 C C . ARG A 1 175 ? 25.020 -10.776 -55.239 1.00 87.06 175 ARG A C 1
ATOM 1409 O O . ARG A 1 175 ? 24.874 -10.992 -56.433 1.00 87.06 175 ARG A O 1
ATOM 1416 N N . ARG A 1 176 ? 25.883 -9.873 -54.763 1.00 81.25 176 ARG A N 1
ATOM 1417 C CA . ARG A 1 176 ? 26.763 -9.070 -55.627 1.00 81.25 176 ARG A CA 1
ATOM 1418 C C . ARG A 1 176 ? 27.929 -9.876 -56.189 1.00 81.25 176 ARG A C 1
ATOM 1420 O O . ARG A 1 176 ? 28.319 -9.622 -57.314 1.00 81.25 176 ARG A O 1
ATOM 1427 N N . ASN A 1 177 ? 28.442 -10.842 -55.431 1.00 76.44 177 ASN A N 1
ATOM 1428 C CA . ASN A 1 177 ? 29.555 -11.698 -55.854 1.00 76.44 177 ASN A CA 1
ATOM 1429 C C . ASN A 1 177 ? 29.121 -12.906 -56.710 1.00 76.44 177 ASN A C 1
ATOM 1431 O O . ASN A 1 177 ? 29.974 -13.668 -57.153 1.00 76.44 17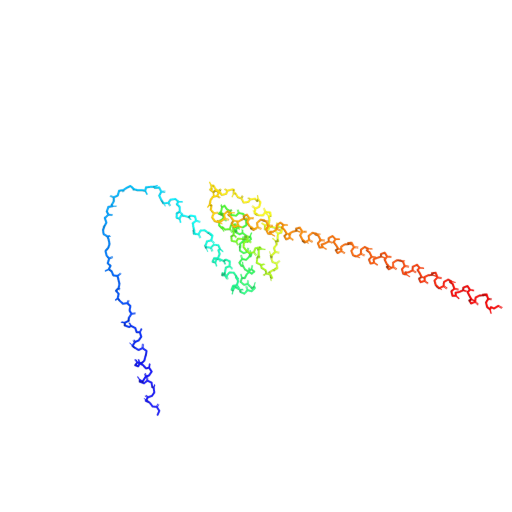7 ASN A O 1
ATOM 1435 N N . ALA A 1 178 ? 27.814 -13.123 -56.891 1.00 69.06 178 ALA A N 1
ATOM 1436 C CA . ALA A 1 178 ? 27.253 -14.203 -57.708 1.00 69.06 178 ALA A CA 1
ATOM 1437 C C . ALA A 1 178 ? 26.885 -13.763 -59.145 1.00 69.06 178 ALA A C 1
ATOM 1439 O O . ALA A 1 178 ? 26.348 -14.573 -59.901 1.00 69.06 178 ALA A O 1
ATOM 1440 N N . LEU A 1 179 ? 27.139 -12.494 -59.490 1.00 53.12 179 LEU A N 1
ATOM 1441 C CA . LEU A 1 179 ? 27.028 -11.892 -60.826 1.00 53.12 179 LEU A CA 1
ATOM 1442 C C . LEU A 1 179 ? 28.431 -11.668 -61.396 1.00 53.12 179 LEU A C 1
ATOM 1444 O O . LEU A 1 179 ? 28.575 -11.813 -62.628 1.00 53.12 179 LEU A O 1
#

Mean predicted aligned error: 14.44 Å

Radius of gyration: 33.36 Å; Cα contacts (8 Å, |Δi|>4): 69; chains: 1; bounding box: 87×43×113 Å

Foldseek 3Di:
DPPPVVVVVVVVVVVPPPDDDDDDDDDDDDDDDPPPPVPVVQVVLVVVLVVLLVVLVVDDLVVLVVVLVVLVVDQCPDPDLSSVSSNLSSLCDPPHPNNDLVSSLVSLVPRPDDPDCPHPVNVVSVVSNVVSVVVVVVVVVVVVVVVVVVVVVVVVVVVVVVVVVVVVVVVVVVVVVVD

Sequence (179 aa):
MKTNYLLLLLLGLTFFILLTGCVHMQPKTLTESETLANQQVSQDDLNELMQYYHLLQQKSALELAWEYNYANSHYKNSAEIQEQYKFLMLLLLPNTQFRNTQSALDMLENLPEMTEPSSNLAAFTNILLALLQEQQSATDQQQQLAAKLRAAEIQVKALQDKINVIKDLEKNLMRRNAL

Secondary structure (DSSP, 8-state):
--SSHHHHHHHHHSSSSS---------------TTSTTSSSTTTHHHHHHHHHHHHHHS-HHHHHHHHHHHHHHTTT-S-HHHHHHHHHHHH-TT-TT--HHHHHHHHHTSPPPS-TT-HHHHHHHHHHHHHHHHHHHHHHHHHHHHHHHHHHHHHHHHHHHHHHHHHHHHHHHHHTT-

Solvent-accessible surface area (backbone atoms only — not comparable to full-atom values): 10884 Å² total; per-residue (Å²): 145,83,72,69,65,64,60,55,55,56,63,65,64,70,75,78,80,82,85,86,85,87,87,79,86,82,89,86,77,92,77,90,74,96,77,63,72,77,68,65,65,59,67,48,62,49,51,52,51,52,52,50,52,56,53,57,73,73,48,52,74,66,58,49,51,53,50,46,55,50,28,64,75,59,14,64,84,40,91,46,67,67,42,33,51,55,35,43,51,55,26,65,39,80,97,48,92,71,43,33,66,65,64,40,48,58,48,64,75,66,50,78,80,68,97,56,91,83,34,66,47,54,56,49,50,53,51,50,51,54,54,46,52,51,50,49,51,52,50,53,50,50,52,53,51,54,52,53,50,54,53,48,53,53,51,52,50,55,50,50,53,51,52,49,53,51,54,53,51,52,55,54,50,57,59,62,77,73,111